Protein AF-C8C0P1-F1 (afdb_monomer_lite)

Organism: NCBI:txid663128

pLDDT: mean 88.03, std 11.74, range [45.53, 96.88]

Secondary structure (DSSP, 8-state):
-HHHHS--B-S-TTHHHHHHHHHHHHHHH----HHHHHHHHHHHHHHTTBPPPPHHHHHHHHHHHHHHHHHHHHHHHHTSS-HHHHHHHHHTTSEETTEEEEHHHHHT----S-SHHHHHHHHHHHHHHHTT----GGGGGS-HHHHHHHHHHHHHS-HHHHHTS-HHHHHHHHHHHHHHHHHHHHHHHHHHHHHHHHHHHHHHHHHHHHHHHHHHHHHHHHHTTSPPP-

Structure (mmCIF, N/CA/C/O backbone):
data_AF-C8C0P1-F1
#
_entry.id   AF-C8C0P1-F1
#
loop_
_atom_site.group_PDB
_atom_site.id
_atom_site.type_symbol
_atom_site.label_atom_id
_atom_site.label_alt_id
_atom_site.label_comp_id
_atom_site.label_asym_id
_atom_site.label_entity_id
_atom_site.label_seq_id
_atom_site.pdbx_PDB_ins_code
_atom_site.Cartn_x
_atom_site.Cartn_y
_atom_site.Cartn_z
_atom_site.occupancy
_atom_site.B_iso_or_equiv
_atom_site.auth_seq_id
_atom_site.auth_comp_id
_atom_site.auth_asym_id
_atom_site.auth_atom_id
_atom_site.pdbx_PDB_model_num
ATOM 1 N N . MET A 1 1 ? -40.471 -10.510 27.904 1.00 48.84 1 MET A N 1
ATOM 2 C CA . MET A 1 1 ? -40.787 -11.932 27.639 1.00 48.84 1 MET A CA 1
ATOM 3 C C . MET A 1 1 ? -40.058 -12.568 26.436 1.00 48.84 1 MET A C 1
ATOM 5 O O . MET A 1 1 ? -40.053 -13.783 26.357 1.00 48.84 1 MET A O 1
ATOM 9 N N . ILE A 1 2 ? -39.327 -11.838 25.572 1.00 52.16 2 ILE A N 1
ATOM 10 C CA . ILE A 1 2 ? -38.516 -12.454 24.481 1.00 52.16 2 ILE A CA 1
ATOM 11 C C . ILE A 1 2 ? -37.162 -13.028 24.974 1.00 52.16 2 ILE A C 1
ATOM 13 O O . ILE A 1 2 ? -36.622 -13.965 24.391 1.00 52.16 2 ILE A O 1
ATOM 17 N N . ARG A 1 3 ? -36.620 -12.510 26.088 1.00 51.31 3 ARG A N 1
ATOM 18 C CA . ARG A 1 3 ? -35.275 -12.850 26.600 1.00 51.31 3 ARG A CA 1
ATOM 19 C C . ARG A 1 3 ? -35.109 -14.286 27.115 1.00 51.31 3 ARG A C 1
ATOM 21 O O . ARG A 1 3 ? -34.037 -14.851 26.949 1.00 51.31 3 ARG A O 1
ATOM 28 N N . GLN A 1 4 ? -36.136 -14.870 27.731 1.00 53.19 4 GLN A N 1
ATOM 29 C CA . GLN A 1 4 ? -36.028 -16.193 28.367 1.00 53.19 4 GLN A CA 1
ATOM 30 C C . GLN A 1 4 ? -36.363 -17.356 27.423 1.00 53.19 4 GLN A C 1
ATOM 32 O O . GLN A 1 4 ? -35.869 -18.456 27.639 1.00 53.19 4 GLN A O 1
ATOM 37 N N . HIS A 1 5 ? -37.115 -17.119 26.342 1.00 54.41 5 HIS A N 1
ATOM 38 C CA . HIS A 1 5 ? -37.523 -18.186 25.419 1.00 54.41 5 HIS A CA 1
ATOM 39 C C . HIS A 1 5 ? -36.556 -18.438 24.251 1.00 54.41 5 HIS A C 1
ATOM 41 O O . HIS A 1 5 ? -36.526 -19.549 23.734 1.00 54.41 5 HIS A O 1
ATOM 47 N N . TYR A 1 6 ? -35.732 -17.457 23.856 1.00 61.72 6 TYR A N 1
ATOM 48 C CA . TYR A 1 6 ? -34.886 -17.559 22.652 1.00 61.72 6 TYR A CA 1
ATOM 49 C C . TYR A 1 6 ? -33.369 -17.659 22.920 1.00 61.72 6 TYR A C 1
ATOM 51 O O . TYR A 1 6 ? -32.578 -17.665 21.980 1.00 61.72 6 TYR A O 1
ATOM 59 N N . GLN A 1 7 ? -32.940 -17.757 24.187 1.00 77.19 7 GLN A N 1
ATOM 60 C CA . GLN A 1 7 ? -31.524 -17.884 24.595 1.00 77.19 7 GLN A CA 1
ATOM 61 C C . GLN A 1 7 ? -30.588 -16.762 24.084 1.00 77.19 7 GLN A C 1
ATOM 63 O O . GLN A 1 7 ? -29.378 -16.972 23.962 1.00 77.19 7 GLN A O 1
ATOM 68 N N . TYR A 1 8 ? -31.122 -15.570 23.791 1.00 83.56 8 TYR A N 1
ATOM 69 C CA . TYR A 1 8 ? -30.311 -14.443 23.327 1.00 83.56 8 TYR A CA 1
ATOM 70 C C . TYR A 1 8 ? -29.550 -13.766 24.471 1.00 83.56 8 TYR A C 1
ATOM 72 O O . TYR A 1 8 ? -30.073 -13.582 25.570 1.00 83.56 8 TYR A O 1
ATOM 80 N N . ARG A 1 9 ? -28.312 -13.359 24.186 1.00 87.44 9 ARG A N 1
ATOM 81 C CA . ARG A 1 9 ? -27.390 -12.698 25.120 1.00 87.44 9 ARG A CA 1
ATOM 82 C C . ARG A 1 9 ? -27.294 -11.206 24.823 1.00 87.44 9 ARG A C 1
ATOM 84 O O . ARG A 1 9 ? -27.412 -10.785 23.675 1.00 87.44 9 ARG A O 1
ATOM 91 N N . GLU A 1 10 ? -27.056 -10.398 25.849 1.00 89.56 10 GLU A N 1
ATOM 92 C CA . GLU A 1 10 ? -26.823 -8.964 25.663 1.00 89.56 10 GLU A CA 1
ATOM 93 C C . GLU A 1 10 ? -25.485 -8.697 24.961 1.00 89.56 10 GLU A C 1
ATOM 95 O O . GLU A 1 10 ? -24.508 -9.435 25.132 1.00 89.56 10 GLU A O 1
ATOM 100 N N . PHE A 1 11 ? -25.428 -7.608 24.190 1.00 92.75 11 PHE A N 1
ATOM 101 C CA . PHE A 1 11 ? -24.182 -7.105 23.619 1.00 92.75 11 PHE A CA 1
ATOM 102 C C . PHE A 1 11 ? -23.347 -6.396 24.695 1.00 92.75 11 PHE A C 1
ATOM 104 O O . PHE A 1 11 ? -23.237 -5.174 24.741 1.00 92.75 11 PHE A O 1
ATOM 111 N N . ALA A 1 12 ? -22.771 -7.200 25.582 1.00 92.38 12 ALA A N 1
ATOM 112 C CA . ALA A 1 12 ? -21.923 -6.775 26.686 1.00 92.38 12 ALA A CA 1
ATOM 113 C C . ALA A 1 12 ? -20.632 -7.608 26.724 1.00 92.38 12 ALA A C 1
ATOM 115 O O . ALA A 1 12 ? -20.392 -8.474 25.874 1.00 92.38 12 ALA A O 1
ATOM 116 N N . TRP A 1 13 ? -19.767 -7.341 27.702 1.00 91.19 13 TRP A N 1
ATOM 117 C CA . TRP A 1 13 ? -18.592 -8.178 27.939 1.00 91.19 13 TRP A CA 1
ATOM 118 C C . TRP A 1 13 ? -19.027 -9.630 28.240 1.00 91.19 13 TRP A C 1
ATOM 120 O O . TRP A 1 13 ? -20.006 -9.819 28.962 1.00 91.19 13 TRP A O 1
ATOM 130 N N . PRO A 1 14 ? -18.364 -10.671 27.692 1.00 93.56 14 PRO A N 1
ATOM 131 C CA . PRO A 1 14 ? -17.135 -10.657 26.886 1.00 93.56 14 PRO A CA 1
ATOM 132 C C . PRO A 1 14 ? -17.361 -10.565 25.363 1.00 93.56 14 PRO A C 1
ATOM 134 O O . PRO A 1 14 ? -16.398 -10.589 24.592 1.00 93.56 14 PRO A O 1
ATOM 137 N N . TRP A 1 15 ? -18.607 -10.488 24.894 1.00 93.56 15 TRP A N 1
ATOM 138 C CA . TRP A 1 15 ? -18.951 -10.529 23.466 1.00 93.56 15 TRP A CA 1
ATOM 139 C C . TRP A 1 15 ? -18.491 -9.293 22.705 1.00 93.56 15 TRP A C 1
ATOM 141 O O . TRP A 1 15 ? -17.968 -9.419 21.599 1.00 93.56 15 TRP A O 1
ATOM 151 N N . THR A 1 16 ? -18.602 -8.118 23.325 1.00 94.31 16 THR A N 1
ATOM 152 C CA . THR A 1 16 ? -18.061 -6.860 22.789 1.00 94.31 16 THR A CA 1
ATOM 153 C C . THR A 1 16 ? -16.560 -6.976 22.522 1.00 94.31 16 THR A C 1
ATOM 155 O O . THR A 1 16 ? -16.091 -6.626 21.439 1.00 94.31 16 THR A O 1
ATOM 158 N N . PHE A 1 17 ? -15.803 -7.552 23.461 1.00 95.31 17 PHE A N 1
ATOM 159 C CA . PHE A 1 17 ? -14.367 -7.790 23.314 1.00 95.31 17 PHE A CA 1
ATOM 160 C C . PHE A 1 17 ? -14.056 -8.801 22.203 1.00 95.31 17 PHE A C 1
ATOM 162 O O . PHE A 1 17 ? -13.187 -8.550 21.368 1.00 95.31 17 PHE A O 1
ATOM 169 N N . ARG A 1 18 ? -14.783 -9.924 22.145 1.00 96.50 18 ARG A N 1
ATOM 170 C CA . ARG A 1 18 ? -14.595 -10.951 21.104 1.00 96.50 18 ARG A CA 1
ATOM 171 C C . ARG A 1 18 ? -14.870 -10.408 19.701 1.00 96.50 18 ARG A C 1
ATOM 173 O O . ARG A 1 18 ? -14.058 -10.640 18.806 1.00 96.50 18 ARG A O 1
ATOM 180 N N . LEU A 1 19 ? -15.948 -9.639 19.527 1.00 96.69 19 LEU A N 1
ATOM 181 C CA . LEU A 1 19 ? -16.256 -8.983 18.256 1.00 96.69 19 LEU A CA 1
ATOM 182 C C . LEU A 1 19 ? -15.178 -7.959 17.887 1.00 96.69 19 LEU A C 1
ATOM 184 O O . LEU A 1 19 ? -14.687 -7.958 16.763 1.00 96.69 19 LEU A O 1
ATOM 188 N N . THR A 1 20 ? -14.760 -7.129 18.846 1.00 96.75 20 THR A N 1
ATOM 189 C CA . THR A 1 20 ? -13.686 -6.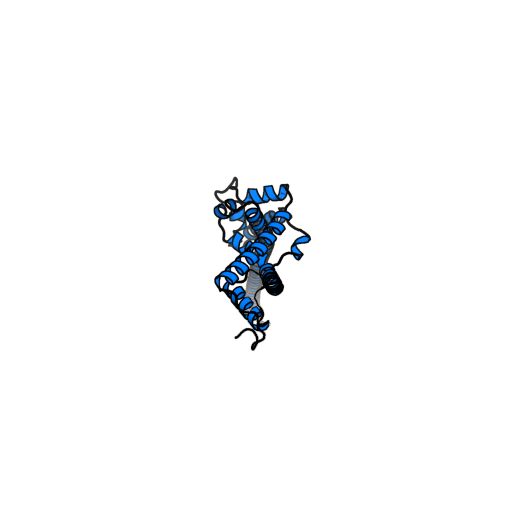144 18.643 1.00 96.75 20 THR A CA 1
ATOM 190 C C . THR A 1 20 ? -12.399 -6.829 18.187 1.00 96.75 20 THR A C 1
ATOM 192 O O . THR A 1 20 ? -11.774 -6.386 17.227 1.00 96.75 20 THR A O 1
ATOM 195 N N . ARG A 1 21 ? -12.018 -7.942 18.828 1.00 96.62 21 ARG A N 1
ATOM 196 C CA . ARG A 1 21 ? -10.838 -8.733 18.459 1.00 96.62 21 ARG A CA 1
ATOM 197 C C . ARG A 1 21 ? -10.959 -9.303 17.044 1.00 96.62 21 ARG A C 1
ATOM 199 O O . ARG A 1 21 ? -10.001 -9.202 16.284 1.00 96.62 21 ARG A O 1
ATOM 206 N N . LEU A 1 22 ? -12.119 -9.849 16.676 1.00 96.19 22 LEU A N 1
ATOM 207 C CA . LEU A 1 22 ? -12.378 -10.353 15.323 1.00 96.19 22 LEU A CA 1
ATOM 208 C C . LEU A 1 22 ? -12.237 -9.245 14.268 1.00 96.19 22 LEU A C 1
ATOM 210 O O . LEU A 1 22 ? -11.482 -9.395 13.304 1.00 96.19 22 LEU A O 1
ATOM 214 N N . LEU A 1 23 ? -12.931 -8.123 14.473 1.00 96.62 23 LEU A N 1
ATOM 215 C CA . LEU A 1 23 ? -12.890 -6.964 13.579 1.00 96.62 23 LEU A CA 1
ATOM 216 C C . LEU A 1 23 ? -11.477 -6.392 13.468 1.00 96.62 23 LEU A C 1
ATOM 218 O O . LEU A 1 23 ? -11.063 -5.963 12.390 1.00 96.62 23 LEU A O 1
ATOM 222 N N . TYR A 1 24 ? -10.724 -6.411 14.566 1.00 96.00 24 TYR A N 1
ATOM 223 C CA . TYR A 1 24 ? -9.352 -5.934 14.595 1.00 96.00 24 TYR A CA 1
ATOM 224 C C . TYR A 1 24 ? -8.427 -6.829 13.776 1.00 96.00 24 TYR A C 1
ATOM 226 O O . TYR A 1 24 ? -7.665 -6.315 12.964 1.00 96.00 24 TYR A O 1
ATOM 234 N N . THR A 1 25 ? -8.515 -8.154 13.926 1.00 94.19 25 THR A N 1
ATOM 235 C CA . THR A 1 25 ? -7.729 -9.093 13.113 1.00 94.19 25 THR A CA 1
ATOM 236 C C . THR A 1 25 ? -7.999 -8.890 11.623 1.00 94.19 25 THR A C 1
ATOM 238 O O . THR A 1 25 ? -7.057 -8.808 10.836 1.00 94.19 25 THR A O 1
ATOM 241 N N . ARG A 1 26 ? -9.269 -8.719 11.237 1.00 94.38 26 ARG A N 1
ATOM 242 C CA . ARG A 1 26 ? -9.659 -8.423 9.849 1.00 94.38 26 ARG A CA 1
ATOM 243 C C . ARG A 1 26 ? -9.101 -7.089 9.352 1.00 94.38 26 ARG A C 1
ATOM 245 O O . ARG A 1 26 ? -8.439 -7.053 8.318 1.00 94.38 26 ARG A O 1
ATOM 252 N N . SER A 1 27 ? -9.294 -6.025 10.132 1.00 94.44 27 SER A N 1
ATOM 253 C CA . SER A 1 27 ? -8.828 -4.666 9.810 1.00 94.44 27 SER A CA 1
ATOM 254 C C . SER A 1 27 ? -7.302 -4.539 9.795 1.00 94.44 27 SER A C 1
ATOM 256 O O . SER A 1 27 ? -6.754 -3.673 9.110 1.00 94.44 27 SER A O 1
ATOM 258 N N . TRP A 1 28 ? -6.605 -5.379 10.566 1.00 94.31 28 TRP A N 1
ATOM 259 C CA . TRP A 1 28 ? -5.152 -5.476 10.535 1.00 94.31 28 TRP A CA 1
ATOM 260 C C . TRP A 1 28 ? -4.699 -6.098 9.220 1.00 94.31 28 TRP A C 1
ATOM 262 O O . TRP A 1 28 ? -3.873 -5.508 8.541 1.00 94.31 28 TRP A O 1
ATOM 272 N N . ILE A 1 29 ? -5.274 -7.231 8.812 1.00 91.88 29 ILE A N 1
ATOM 273 C CA . ILE A 1 29 ? -4.845 -7.949 7.604 1.00 91.88 29 ILE A CA 1
ATOM 274 C C . ILE A 1 29 ? -5.166 -7.163 6.325 1.00 91.88 29 ILE A C 1
ATOM 276 O O . ILE A 1 29 ? -4.340 -7.108 5.412 1.00 91.88 29 ILE A O 1
ATOM 280 N N . SER A 1 30 ? -6.343 -6.535 6.237 1.00 89.06 30 SER A N 1
ATOM 281 C CA . SER A 1 30 ? -6.767 -5.835 5.022 1.00 89.06 30 SER A CA 1
ATOM 282 C C . SER A 1 30 ? -7.624 -4.594 5.300 1.00 89.06 30 SER A C 1
ATOM 284 O O . SER A 1 30 ? -8.166 -4.403 6.386 1.00 89.06 30 SER A O 1
ATOM 286 N N . ASN A 1 31 ? -7.706 -3.687 4.320 1.00 86.50 31 ASN A N 1
ATOM 287 C CA . ASN A 1 31 ? -8.528 -2.476 4.417 1.00 86.50 31 ASN A CA 1
ATOM 288 C C . ASN A 1 31 ? -9.938 -2.725 3.854 1.00 86.50 31 ASN A C 1
ATOM 290 O O . ASN A 1 31 ? -10.297 -2.168 2.816 1.00 86.50 31 ASN A O 1
ATOM 294 N N . GLU A 1 32 ? -10.710 -3.592 4.510 1.00 87.00 32 GLU A N 1
ATOM 295 C CA . GLU A 1 32 ? -12.068 -3.942 4.074 1.00 87.00 32 GLU A CA 1
ATOM 296 C C . GLU A 1 32 ? -13.007 -2.722 4.103 1.00 87.00 32 GLU A C 1
ATOM 298 O O . GLU A 1 32 ? -12.854 -1.790 4.909 1.00 87.00 32 GLU A O 1
ATOM 303 N N . ARG A 1 33 ? -13.998 -2.725 3.199 1.00 90.12 33 ARG A N 1
ATOM 304 C CA . ARG A 1 33 ? -15.049 -1.701 3.167 1.00 90.12 33 ARG A CA 1
ATOM 305 C C . ARG A 1 33 ? -15.868 -1.771 4.464 1.00 90.12 33 ARG A C 1
ATOM 307 O O . ARG A 1 33 ? -16.170 -2.878 4.905 1.00 90.12 33 ARG A O 1
ATOM 314 N N . PRO A 1 34 ? -16.298 -0.631 5.038 1.00 91.12 34 PRO A N 1
ATOM 315 C CA . PRO A 1 34 ? -17.092 -0.629 6.268 1.00 91.12 34 PRO A CA 1
ATOM 316 C C . PRO A 1 34 ? -18.347 -1.506 6.200 1.00 91.12 34 PRO A C 1
ATOM 318 O O . PRO A 1 34 ? -18.648 -2.178 7.177 1.00 91.12 34 PRO A O 1
ATOM 321 N N . GLY A 1 35 ? -19.020 -1.558 5.042 1.00 93.94 35 GLY A N 1
ATOM 322 C CA . GLY A 1 35 ? -20.187 -2.424 4.832 1.00 93.94 35 GLY A CA 1
ATOM 323 C C . GLY A 1 35 ? -19.881 -3.911 5.028 1.00 93.94 35 GLY A C 1
ATOM 324 O O . GLY A 1 35 ? -20.595 -4.579 5.757 1.00 93.94 35 GLY A O 1
ATOM 325 N N . LEU A 1 36 ? -18.751 -4.405 4.509 1.00 94.62 36 LEU A N 1
ATOM 326 C CA . LEU A 1 36 ? -18.356 -5.811 4.682 1.00 94.62 36 LEU A CA 1
ATOM 327 C C . LEU A 1 36 ? -18.065 -6.154 6.147 1.00 94.62 36 LEU A C 1
ATOM 329 O O . LEU A 1 36 ? -18.406 -7.235 6.615 1.00 94.62 36 LEU A O 1
ATOM 333 N N . LEU A 1 37 ? -17.453 -5.225 6.887 1.00 95.44 37 LEU A N 1
ATOM 334 C CA . LEU A 1 37 ? -17.212 -5.397 8.322 1.00 95.44 37 LEU A CA 1
ATOM 335 C C . LEU A 1 37 ? -18.510 -5.328 9.129 1.00 95.44 37 LEU A C 1
ATOM 337 O O . LEU A 1 37 ? -18.622 -5.987 10.161 1.00 95.44 37 LEU A O 1
ATOM 341 N N . PHE A 1 38 ? -19.480 -4.545 8.659 1.00 96.56 38 PHE A N 1
ATOM 342 C CA . PHE A 1 38 ? -20.812 -4.480 9.240 1.00 96.56 38 PHE A CA 1
ATOM 343 C C . PHE A 1 38 ? -21.550 -5.805 9.044 1.00 96.56 38 PHE A C 1
ATOM 345 O O . PHE A 1 38 ? -22.002 -6.380 10.029 1.00 96.56 38 PHE A O 1
ATOM 352 N N . ASP A 1 39 ? -21.574 -6.336 7.821 1.00 96.31 39 ASP A N 1
ATOM 353 C CA . ASP A 1 39 ? -22.186 -7.630 7.492 1.00 96.31 39 ASP A CA 1
ATOM 354 C C . ASP A 1 39 ? -21.510 -8.788 8.242 1.00 96.31 39 ASP A C 1
ATOM 356 O O . ASP A 1 39 ? -22.168 -9.669 8.797 1.00 96.31 39 ASP A O 1
ATOM 360 N N . LEU A 1 40 ? -20.176 -8.761 8.336 1.00 95.94 40 LEU A N 1
ATOM 361 C CA . LEU A 1 40 ? -19.416 -9.713 9.143 1.00 95.94 40 LEU A CA 1
ATOM 362 C C . LEU A 1 40 ? -19.826 -9.643 10.618 1.00 95.94 40 LEU A C 1
ATOM 364 O O . LEU A 1 40 ? -19.991 -10.675 11.269 1.00 95.94 40 LEU A O 1
ATOM 368 N N . ALA A 1 41 ? -19.961 -8.434 11.162 1.00 96.44 41 ALA A N 1
ATOM 369 C CA . ALA A 1 41 ? -20.309 -8.249 12.558 1.00 96.44 41 ALA A CA 1
ATOM 370 C C . ALA A 1 41 ? -21.749 -8.672 12.859 1.00 96.44 41 ALA A C 1
ATOM 372 O O . ALA A 1 41 ? -21.972 -9.350 13.860 1.00 96.44 41 ALA A O 1
ATOM 373 N N . THR A 1 42 ? -22.717 -8.321 12.010 1.00 96.69 42 THR A N 1
ATOM 374 C CA . THR A 1 42 ? -24.114 -8.745 12.180 1.00 96.69 42 THR A CA 1
ATOM 375 C C . THR A 1 42 ? -24.238 -10.261 12.077 1.00 96.69 42 THR A C 1
ATOM 377 O O . THR A 1 42 ? -24.828 -10.872 12.968 1.00 96.69 42 THR A O 1
ATOM 380 N N . GLY A 1 43 ? -23.597 -10.886 11.084 1.00 96.50 43 GLY A N 1
ATOM 381 C CA . GLY A 1 43 ? -23.549 -12.343 10.948 1.00 96.50 43 GLY A CA 1
ATOM 382 C C . GLY A 1 43 ? -22.924 -13.026 12.168 1.00 96.50 43 GLY A C 1
ATOM 383 O O . GLY A 1 43 ? -23.493 -13.974 12.712 1.00 96.50 43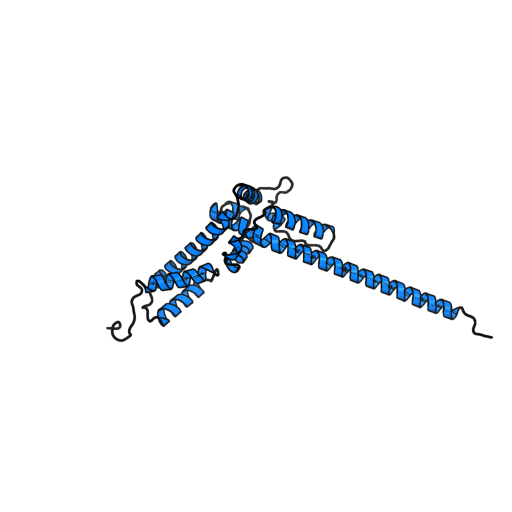 GLY A O 1
ATOM 384 N N . TRP A 1 44 ? -21.802 -12.500 12.670 1.00 96.88 44 TRP A N 1
ATOM 385 C CA . TRP A 1 44 ? -21.154 -13.024 13.875 1.00 96.88 44 TRP A CA 1
ATOM 386 C C . TRP A 1 44 ? -22.044 -12.894 15.119 1.00 96.88 44 TRP A C 1
ATOM 388 O O . TRP A 1 44 ? -22.142 -13.840 15.904 1.00 96.88 44 TRP A O 1
ATOM 398 N N . LEU A 1 45 ? -22.724 -11.756 15.298 1.00 96.06 45 LEU A N 1
ATOM 399 C CA . LEU A 1 45 ? -23.650 -11.530 16.413 1.00 96.06 45 LEU A CA 1
ATOM 400 C C . LEU A 1 45 ? -24.848 -12.486 16.355 1.00 96.06 45 LEU A C 1
ATOM 402 O O . LEU A 1 45 ? -25.190 -13.090 17.372 1.00 96.06 45 LEU A O 1
ATOM 406 N N . MET A 1 46 ? -25.440 -12.676 15.172 1.00 94.38 46 MET A N 1
ATOM 407 C CA . MET A 1 46 ? -26.547 -13.614 14.963 1.00 94.38 46 MET A CA 1
ATOM 408 C C . MET A 1 46 ? -26.131 -15.055 15.270 1.00 94.38 46 MET A C 1
ATOM 410 O O . MET A 1 46 ? -26.828 -15.747 16.012 1.00 94.38 46 MET A O 1
ATOM 414 N N . GLN A 1 47 ? -24.964 -15.485 14.781 1.00 94.81 47 GLN A N 1
ATOM 415 C CA . GLN A 1 47 ? -24.430 -16.829 15.022 1.00 94.81 47 GLN A CA 1
ATOM 416 C C . GLN A 1 47 ? -24.242 -17.124 16.519 1.00 94.81 47 GLN A C 1
ATOM 418 O O . GLN A 1 47 ? -24.488 -18.239 16.974 1.00 94.81 47 GLN A O 1
ATOM 423 N N . HIS A 1 48 ? -23.841 -16.120 17.299 1.00 93.31 48 HIS A N 1
ATOM 424 C CA . HIS A 1 48 ? -23.633 -16.249 18.744 1.00 93.31 48 HIS A CA 1
ATOM 425 C C . HIS A 1 48 ? -24.893 -15.945 19.571 1.00 93.31 48 HIS A C 1
ATOM 427 O O . HIS A 1 48 ? -24.810 -15.897 20.801 1.00 93.31 48 HIS A O 1
ATOM 433 N N . ARG A 1 49 ? -26.048 -15.756 18.911 1.00 92.62 49 ARG A N 1
ATOM 434 C CA . ARG A 1 49 ? -27.334 -15.379 19.521 1.00 92.62 49 ARG A CA 1
ATOM 435 C C . ARG A 1 49 ? -27.211 -14.138 20.406 1.00 92.62 49 ARG A C 1
ATOM 437 O O . ARG A 1 49 ? -27.703 -14.104 21.529 1.00 92.62 49 ARG A O 1
ATOM 444 N N . ILE A 1 50 ? -26.516 -13.114 19.926 1.00 94.00 50 ILE A N 1
ATOM 445 C CA . ILE A 1 50 ? -26.382 -11.834 20.625 1.00 94.00 50 ILE A CA 1
ATOM 446 C C . ILE A 1 50 ? -27.434 -10.868 20.083 1.00 94.00 50 ILE A C 1
ATOM 448 O O . ILE A 1 50 ? -27.655 -10.792 18.876 1.00 94.00 50 ILE A O 1
ATOM 452 N N . ILE A 1 51 ? -28.088 -10.129 20.977 1.00 92.81 51 ILE A N 1
ATOM 453 C CA . ILE A 1 51 ? -29.025 -9.065 20.604 1.00 92.81 51 ILE A CA 1
ATOM 454 C C . ILE A 1 51 ? -28.253 -8.010 19.808 1.00 92.81 51 ILE A C 1
ATOM 456 O O . ILE A 1 51 ? -27.245 -7.489 20.291 1.00 92.81 51 ILE A O 1
ATOM 460 N N . LEU A 1 52 ? -28.715 -7.698 18.594 1.00 93.19 52 LEU A N 1
ATOM 461 C CA . LEU A 1 52 ? -28.042 -6.718 17.750 1.00 93.19 52 LEU A CA 1
ATOM 462 C C . LEU A 1 52 ? -28.074 -5.338 18.430 1.00 93.19 52 LEU A C 1
ATOM 464 O O . LEU A 1 52 ? -29.157 -4.855 18.773 1.00 93.19 52 LEU A O 1
ATOM 468 N N . PRO A 1 53 ? -26.913 -4.689 18.624 1.00 93.38 53 PRO A N 1
ATOM 469 C CA . PRO A 1 53 ? -26.881 -3.308 19.067 1.00 93.38 53 PRO A CA 1
ATOM 470 C C . PRO A 1 53 ? -27.409 -2.389 17.958 1.00 93.38 53 PRO A C 1
ATOM 472 O O . PRO A 1 53 ? -27.501 -2.781 16.792 1.00 93.38 53 PRO A O 1
ATOM 475 N N . GLY A 1 54 ? -27.714 -1.139 18.310 1.00 94.62 54 GLY A N 1
ATOM 476 C CA . GLY A 1 54 ? -28.099 -0.135 17.320 1.00 94.62 54 GLY A CA 1
ATOM 477 C C . GLY A 1 54 ? -27.049 -0.003 16.211 1.00 94.62 54 GLY A C 1
ATOM 478 O O . GLY A 1 54 ? -25.844 -0.091 16.464 1.00 94.62 54 GLY A O 1
ATOM 479 N N . ALA A 1 55 ? -27.496 0.237 14.975 1.00 94.19 55 ALA A N 1
ATOM 480 C CA . ALA A 1 55 ? -26.604 0.333 13.817 1.00 94.19 55 ALA A CA 1
ATOM 481 C C . ALA A 1 55 ? -25.502 1.389 14.016 1.00 94.19 55 ALA A C 1
ATOM 483 O O . ALA A 1 55 ? -24.346 1.158 13.671 1.00 94.19 55 ALA A O 1
ATOM 484 N N . THR A 1 56 ? -25.825 2.517 14.654 1.00 95.69 56 THR A N 1
ATOM 485 C CA . THR A 1 56 ? -24.861 3.574 15.001 1.00 95.69 56 THR A CA 1
ATOM 486 C C . THR A 1 56 ? -23.788 3.090 15.978 1.00 95.69 56 THR A C 1
ATOM 488 O O . THR A 1 56 ? -22.611 3.407 15.806 1.00 95.69 56 THR A O 1
ATOM 491 N N . THR A 1 57 ? -24.159 2.272 16.968 1.00 95.38 57 THR A N 1
ATOM 492 C CA . THR A 1 57 ? -23.223 1.656 17.916 1.00 95.38 57 THR A CA 1
ATOM 493 C C . THR A 1 57 ? -22.230 0.755 17.192 1.00 95.38 57 THR A C 1
ATOM 495 O O . THR A 1 57 ? -21.028 0.826 17.457 1.00 95.38 57 THR A O 1
ATOM 498 N N . LEU A 1 58 ? -22.715 -0.060 16.252 1.00 95.69 58 LEU A N 1
ATOM 499 C CA . LEU A 1 58 ? -21.865 -0.970 15.495 1.00 95.69 58 LEU A CA 1
ATOM 500 C C . LEU A 1 58 ? -20.944 -0.221 14.520 1.00 95.69 58 LEU A C 1
ATOM 502 O O . LEU A 1 58 ? -19.745 -0.493 14.472 1.00 95.69 58 LEU A O 1
ATOM 506 N N . THR A 1 59 ? -21.466 0.781 13.810 1.00 96.25 59 THR A N 1
ATOM 507 C CA . THR A 1 59 ? -20.683 1.638 12.904 1.00 96.25 59 THR A CA 1
ATOM 508 C C . THR A 1 59 ? -19.574 2.394 13.635 1.00 96.25 59 THR A C 1
ATOM 510 O O . THR A 1 59 ? -18.450 2.483 13.128 1.00 96.25 59 THR A O 1
ATOM 513 N N . ARG A 1 60 ? -19.852 2.902 14.845 1.00 96.56 60 ARG A N 1
ATOM 514 C CA . ARG A 1 60 ? -18.837 3.545 15.691 1.00 96.56 60 ARG A CA 1
ATOM 515 C C . ARG A 1 60 ? -17.738 2.557 16.079 1.00 96.56 60 ARG A C 1
ATOM 517 O O . ARG A 1 60 ? -16.565 2.853 15.871 1.00 96.56 60 ARG A O 1
ATOM 524 N N . LEU A 1 61 ? -18.107 1.365 16.560 1.00 95.88 61 LEU A N 1
ATOM 525 C CA . LEU A 1 61 ? -17.141 0.327 16.931 1.00 95.88 61 LEU A CA 1
ATOM 526 C C . LEU A 1 61 ? -16.236 -0.062 15.752 1.00 95.88 61 LEU A C 1
ATOM 528 O O . LEU A 1 61 ? -15.018 -0.144 15.904 1.00 95.88 61 LEU A O 1
ATOM 532 N N . ILE A 1 62 ? -16.818 -0.276 14.569 1.00 96.31 62 ILE A N 1
ATOM 533 C CA . ILE A 1 62 ? -16.064 -0.614 13.356 1.00 96.31 62 ILE A CA 1
ATOM 534 C C . ILE A 1 62 ? -15.091 0.513 12.998 1.00 96.31 62 ILE A C 1
ATOM 536 O O . ILE A 1 62 ? -13.925 0.243 12.708 1.00 96.31 62 ILE A O 1
ATOM 540 N N . SER A 1 63 ? -15.540 1.769 13.042 1.00 96.38 63 SER A N 1
ATOM 541 C CA . SER A 1 63 ? -14.688 2.930 12.762 1.00 96.38 63 SER A CA 1
ATOM 542 C C . SER A 1 63 ? -13.495 3.005 13.718 1.00 96.38 63 SER A C 1
ATOM 544 O O . SER A 1 63 ? -12.358 3.073 13.255 1.00 96.38 63 SER A O 1
ATOM 546 N N . GLU A 1 64 ? -13.729 2.874 15.025 1.00 96.38 64 GLU A N 1
ATOM 547 C CA . GLU A 1 64 ? -12.676 2.898 16.051 1.00 96.38 64 GLU A CA 1
ATOM 548 C C . GLU A 1 64 ? -11.663 1.759 15.881 1.00 96.38 64 GLU A C 1
ATOM 550 O O . GLU A 1 64 ? -10.453 1.955 16.010 1.00 96.38 64 GLU A O 1
ATOM 555 N N . VAL A 1 65 ? -12.134 0.547 15.577 1.00 96.19 65 VAL A N 1
ATOM 556 C CA . VAL A 1 65 ? -11.260 -0.613 15.359 1.00 96.19 65 VAL A CA 1
ATOM 557 C C . VAL A 1 65 ? -10.387 -0.425 14.119 1.00 96.19 65 VAL A C 1
ATOM 559 O O . VAL A 1 65 ? -9.183 -0.699 14.162 1.00 96.19 65 VAL A O 1
ATOM 562 N N . ARG A 1 66 ? -10.967 0.075 13.023 1.00 95.56 66 ARG A N 1
ATOM 563 C CA . ARG A 1 66 ? -10.234 0.361 11.780 1.00 95.56 66 ARG A CA 1
ATOM 564 C C . ARG A 1 66 ? -9.207 1.469 11.971 1.00 95.56 66 ARG A C 1
ATOM 566 O O . ARG A 1 66 ? -8.093 1.367 11.449 1.00 95.56 66 ARG A O 1
ATOM 573 N N . GLU A 1 67 ? -9.563 2.507 12.719 1.00 94.56 67 GLU A N 1
ATOM 574 C CA . GLU A 1 67 ? -8.652 3.592 13.062 1.00 94.56 67 GLU A CA 1
ATOM 575 C C . GLU A 1 67 ? -7.476 3.067 13.890 1.00 94.56 67 GLU A C 1
ATOM 577 O O . GLU A 1 67 ? -6.328 3.250 13.492 1.00 94.56 67 GLU A O 1
ATOM 582 N N . LYS A 1 68 ? -7.732 2.283 14.946 1.00 95.19 68 LYS A N 1
ATOM 583 C CA . LYS A 1 68 ? -6.679 1.640 15.755 1.00 95.19 68 LYS A CA 1
ATOM 584 C C . LYS A 1 68 ? -5.748 0.754 14.924 1.00 95.19 68 LYS A C 1
ATOM 586 O O . LYS A 1 68 ? -4.530 0.802 15.102 1.00 95.19 68 LYS A O 1
ATOM 591 N N . ALA A 1 69 ? -6.290 -0.050 14.008 1.00 94.88 69 ALA A N 1
ATOM 592 C CA . ALA A 1 69 ? -5.482 -0.872 13.104 1.00 94.88 69 ALA A CA 1
ATOM 593 C C . ALA A 1 69 ? -4.631 -0.016 12.145 1.00 94.88 69 ALA A C 1
ATOM 595 O O . ALA A 1 69 ? -3.500 -0.374 11.814 1.00 94.88 69 ALA A O 1
ATOM 596 N N . THR A 1 70 ? -5.152 1.137 11.725 1.00 94.06 70 THR A N 1
ATOM 597 C CA . THR A 1 70 ? -4.453 2.085 10.849 1.00 94.06 70 THR A CA 1
ATOM 598 C C . THR A 1 70 ? -3.344 2.834 11.574 1.00 94.06 70 THR A C 1
ATOM 600 O O . THR A 1 70 ? -2.218 2.846 11.084 1.00 94.06 70 THR A O 1
ATOM 603 N N . LEU A 1 71 ? -3.614 3.354 12.769 1.00 94.69 71 LEU A N 1
ATOM 604 C CA . LEU A 1 71 ? -2.611 4.002 13.610 1.00 94.69 71 LEU A CA 1
ATOM 605 C C . LEU A 1 71 ? -1.474 3.041 13.962 1.00 94.69 71 LEU A C 1
ATOM 607 O O . LEU A 1 71 ? -0.307 3.406 13.852 1.00 94.69 71 LEU A O 1
ATOM 611 N N . ARG A 1 72 ? -1.784 1.777 14.292 1.00 94.38 72 ARG A N 1
ATOM 612 C CA . ARG A 1 72 ? -0.746 0.760 14.521 1.00 94.38 72 ARG A CA 1
ATOM 613 C C . ARG A 1 72 ? 0.150 0.566 13.300 1.00 94.38 72 ARG A C 1
ATOM 615 O O . ARG A 1 72 ? 1.359 0.426 13.463 1.00 94.38 72 ARG A O 1
ATOM 622 N N . LEU A 1 73 ? -0.431 0.526 12.100 1.00 93.62 73 LEU A N 1
ATOM 623 C CA . LEU A 1 73 ? 0.336 0.367 10.866 1.00 93.62 73 LEU A CA 1
ATOM 624 C C . LEU A 1 73 ? 1.261 1.565 10.648 1.00 93.62 73 LEU A C 1
ATOM 626 O O . LEU A 1 73 ? 2.443 1.369 10.387 1.00 93.62 73 LEU A O 1
ATOM 630 N N . TRP A 1 74 ? 0.741 2.786 10.793 1.00 94.56 74 TRP A N 1
ATOM 631 C CA . TRP A 1 74 ? 1.547 3.996 10.638 1.00 94.56 74 TRP A CA 1
ATOM 632 C C . TRP A 1 74 ? 2.676 4.064 11.656 1.00 94.56 74 TRP A C 1
ATOM 634 O O . TRP A 1 74 ? 3.807 4.330 11.272 1.00 94.56 74 TRP A O 1
ATOM 644 N N . ASN A 1 75 ? 2.403 3.737 12.919 1.00 93.38 75 ASN A N 1
ATOM 645 C CA . ASN A 1 75 ? 3.426 3.711 13.959 1.00 93.38 75 ASN A CA 1
ATOM 646 C C . ASN A 1 75 ? 4.521 2.693 13.643 1.00 93.38 75 ASN A C 1
ATOM 648 O O . ASN A 1 75 ? 5.696 3.027 13.729 1.00 93.38 75 ASN A O 1
ATOM 652 N N . LYS A 1 76 ? 4.156 1.475 13.221 1.00 92.94 76 LYS A N 1
ATOM 653 C CA . LYS A 1 76 ? 5.156 0.477 12.824 1.00 92.94 76 LYS A CA 1
ATOM 654 C C . LYS A 1 76 ? 6.007 0.952 11.645 1.00 92.94 76 LYS A C 1
ATOM 656 O O . LYS A 1 76 ? 7.217 0.795 11.698 1.00 92.94 76 LYS A O 1
ATOM 661 N N . LEU A 1 77 ? 5.395 1.534 10.613 1.00 93.12 77 LEU A N 1
ATOM 662 C CA . LEU A 1 77 ? 6.118 2.017 9.432 1.00 93.12 77 LEU A CA 1
ATOM 663 C C . LEU A 1 77 ? 7.018 3.214 9.748 1.00 93.12 77 LEU A C 1
ATOM 665 O O . LEU A 1 77 ? 8.155 3.260 9.299 1.00 93.12 77 LEU A O 1
ATOM 669 N N . ALA A 1 78 ? 6.542 4.160 10.557 1.00 92.62 78 ALA A N 1
ATOM 670 C CA . ALA A 1 78 ? 7.317 5.333 10.947 1.00 92.62 78 ALA A CA 1
ATOM 671 C C . ALA A 1 78 ? 8.525 4.990 11.840 1.00 92.62 78 ALA A C 1
ATOM 673 O O . ALA A 1 78 ? 9.455 5.789 11.946 1.00 92.62 78 ALA A O 1
ATOM 674 N N . LEU A 1 79 ? 8.526 3.815 12.479 1.00 91.62 79 LEU A N 1
ATOM 675 C CA . LEU A 1 79 ? 9.642 3.305 13.281 1.00 91.62 79 LEU A CA 1
ATOM 676 C C . LEU A 1 79 ? 10.710 2.566 12.466 1.00 91.62 79 LEU A C 1
ATOM 678 O O . LEU A 1 79 ? 11.769 2.295 13.016 1.00 91.62 79 LEU A O 1
ATOM 682 N N . ILE A 1 80 ? 10.451 2.241 11.195 1.00 91.44 80 ILE A N 1
ATOM 683 C CA . ILE A 1 80 ? 11.429 1.571 10.325 1.00 91.44 80 ILE A CA 1
ATOM 684 C C . ILE A 1 80 ? 12.657 2.455 10.056 1.00 91.44 80 ILE A C 1
ATOM 686 O O . ILE A 1 80 ? 13.763 1.975 10.288 1.00 91.44 80 ILE A O 1
ATOM 690 N N . PRO A 1 81 ? 12.512 3.709 9.581 1.00 92.75 81 PRO A N 1
ATOM 691 C CA . PRO A 1 81 ? 13.671 4.505 9.199 1.00 92.75 81 PRO A CA 1
ATOM 692 C C . PRO A 1 81 ? 14.424 5.065 10.412 1.00 92.75 81 PRO A C 1
ATOM 694 O O . PRO A 1 81 ? 13.811 5.544 11.376 1.00 92.75 81 PRO A O 1
ATOM 697 N N . SER A 1 82 ? 15.755 5.082 10.308 1.00 92.25 82 SER A N 1
ATOM 698 C CA . SER A 1 82 ? 16.669 5.805 11.197 1.00 92.25 82 SER A CA 1
ATOM 699 C C . SER A 1 82 ? 16.442 7.323 11.137 1.00 92.25 82 SER A C 1
ATOM 701 O O . SER A 1 82 ? 15.722 7.833 10.278 1.00 92.25 82 SER A O 1
ATOM 703 N N . ALA A 1 83 ? 17.057 8.083 12.048 1.00 91.75 83 ALA A N 1
ATOM 704 C CA . ALA A 1 83 ? 16.944 9.545 12.042 1.00 91.75 83 ALA A CA 1
ATOM 705 C C . ALA A 1 83 ? 17.447 10.174 10.725 1.00 91.75 83 ALA A C 1
ATOM 707 O O . ALA A 1 83 ? 16.809 11.084 10.196 1.00 91.75 83 ALA A O 1
ATOM 708 N N . GLU A 1 84 ? 18.537 9.646 10.167 1.00 92.00 84 GLU A N 1
ATOM 709 C CA . GLU A 1 84 ? 19.103 10.087 8.887 1.00 92.00 84 GLU A CA 1
ATOM 710 C C . GLU A 1 84 ? 18.174 9.744 7.718 1.00 92.00 84 GLU A C 1
ATOM 712 O O . GLU A 1 84 ? 17.821 10.621 6.927 1.00 92.00 84 GLU A O 1
ATOM 717 N N . GLN A 1 85 ? 17.683 8.500 7.669 1.00 93.62 85 GLN A N 1
ATOM 718 C CA . GLN A 1 85 ? 16.735 8.050 6.645 1.00 93.62 85 GLN A CA 1
ATOM 719 C C . GLN A 1 85 ? 15.434 8.858 6.684 1.00 93.62 85 GLN A C 1
ATOM 721 O O . GLN A 1 85 ? 14.864 9.167 5.642 1.00 93.62 85 GLN A O 1
ATOM 726 N N . ARG A 1 86 ? 14.957 9.251 7.872 1.00 94.19 86 ARG A N 1
ATOM 727 C CA . ARG A 1 86 ? 13.784 10.130 8.006 1.00 94.19 86 ARG A CA 1
ATOM 728 C C . ARG A 1 86 ? 14.013 11.480 7.340 1.00 94.19 86 ARG A C 1
ATOM 730 O O . ARG A 1 86 ? 13.127 11.937 6.625 1.00 94.19 86 ARG A O 1
ATOM 737 N N . SER A 1 87 ? 15.181 12.087 7.544 1.00 92.25 87 SER A N 1
ATOM 738 C CA . SER A 1 87 ? 15.539 13.349 6.888 1.00 92.25 87 SER A CA 1
ATOM 739 C C . SER A 1 87 ? 15.564 13.186 5.365 1.00 92.25 87 SER A C 1
ATOM 741 O O . SER A 1 87 ? 14.916 13.946 4.647 1.00 92.25 87 SER A O 1
ATOM 743 N N . GLN A 1 88 ? 16.205 12.121 4.867 1.00 92.38 88 GLN A N 1
ATOM 744 C CA . GLN A 1 88 ? 16.229 11.793 3.437 1.00 92.38 88 GLN A CA 1
ATOM 745 C C . GLN A 1 88 ? 14.827 11.598 2.849 1.00 92.38 88 GLN A C 1
ATOM 747 O O . GLN A 1 88 ? 14.521 12.120 1.777 1.00 92.38 88 GLN A O 1
ATOM 752 N N . LEU A 1 89 ? 13.949 10.883 3.554 1.00 94.12 89 LEU A N 1
ATOM 753 C CA . LEU A 1 89 ? 12.568 10.671 3.127 1.00 94.12 89 LEU A CA 1
ATOM 754 C C . LEU A 1 89 ? 11.776 11.979 3.095 1.00 94.12 89 LEU A C 1
ATOM 756 O O . LEU A 1 89 ? 10.952 12.168 2.205 1.00 94.12 89 LEU A O 1
ATOM 760 N N . GLU A 1 90 ? 12.006 12.899 4.031 1.00 92.62 90 GLU A N 1
ATOM 761 C CA . GLU A 1 90 ? 11.346 14.206 4.004 1.00 92.62 90 GLU A CA 1
ATOM 762 C C . GLU A 1 90 ? 11.846 15.091 2.855 1.00 92.62 90 GLU A C 1
ATOM 764 O O . GLU A 1 90 ? 11.036 15.805 2.257 1.00 92.62 90 GLU A O 1
ATOM 769 N N . MET A 1 91 ? 13.119 14.976 2.458 1.00 91.38 91 MET A N 1
ATOM 770 C CA . MET A 1 91 ? 13.655 15.669 1.278 1.00 91.38 91 MET A CA 1
ATOM 771 C C . MET A 1 91 ? 12.944 15.269 -0.025 1.00 91.38 91 MET A C 1
ATOM 773 O O . MET A 1 91 ? 12.860 16.088 -0.939 1.00 91.38 91 MET A O 1
ATOM 777 N N . LEU A 1 92 ? 12.329 14.079 -0.100 1.00 90.00 92 LEU A N 1
ATOM 778 C CA . LEU A 1 92 ? 11.512 13.664 -1.255 1.00 90.00 92 LEU A CA 1
ATOM 779 C C . LEU A 1 92 ? 10.350 14.626 -1.556 1.00 90.00 92 LEU A C 1
ATOM 781 O O . LEU A 1 92 ? 9.867 14.697 -2.693 1.00 90.00 92 LEU A O 1
ATOM 785 N N . LEU A 1 93 ? 9.870 15.337 -0.532 1.00 89.12 93 LEU A N 1
ATOM 786 C CA . LEU A 1 93 ? 8.768 16.289 -0.640 1.00 89.12 93 LEU A CA 1
ATOM 787 C C . LEU A 1 93 ? 9.224 17.681 -1.099 1.00 89.12 93 LEU A C 1
ATOM 789 O O . LEU A 1 93 ? 8.380 18.488 -1.491 1.00 89.12 93 LEU A O 1
ATOM 793 N N . GLY A 1 94 ? 10.526 17.968 -1.045 1.00 80.50 94 GLY A N 1
ATOM 794 C CA . GLY A 1 94 ? 11.106 19.233 -1.486 1.00 80.50 94 GLY A CA 1
ATOM 795 C C . GLY A 1 94 ? 11.252 19.319 -3.011 1.00 80.50 94 GLY A C 1
ATOM 796 O O . GLY A 1 94 ? 11.272 18.290 -3.693 1.00 80.50 94 GLY A O 1
ATOM 797 N N . PRO A 1 95 ? 11.336 20.536 -3.577 1.00 66.94 95 PRO A N 1
ATOM 798 C CA . PRO A 1 95 ? 11.710 20.713 -4.977 1.00 66.94 95 PRO A CA 1
ATOM 799 C C . PRO A 1 95 ? 13.126 20.174 -5.216 1.00 66.94 95 PRO A C 1
ATOM 801 O O . PRO A 1 95 ? 13.961 20.199 -4.316 1.00 66.94 95 PRO A O 1
ATOM 804 N N . THR A 1 96 ? 13.393 19.685 -6.425 1.00 62.91 96 THR A N 1
ATOM 805 C CA . THR A 1 96 ? 14.753 19.292 -6.823 1.00 62.91 96 THR A CA 1
ATOM 806 C C . THR A 1 96 ? 15.500 20.498 -7.387 1.00 62.91 96 THR A C 1
ATOM 808 O O . THR A 1 96 ? 14.886 21.359 -8.016 1.00 62.91 96 THR A O 1
ATOM 811 N N . ASP A 1 97 ? 16.825 20.542 -7.223 1.00 57.50 97 ASP A N 1
ATOM 812 C CA . ASP A 1 97 ? 17.665 21.655 -7.703 1.00 57.50 97 ASP A CA 1
ATOM 813 C C . ASP A 1 97 ? 17.532 21.900 -9.219 1.00 57.50 97 ASP A C 1
ATOM 815 O O . ASP A 1 97 ? 17.711 23.017 -9.703 1.00 57.50 97 ASP A O 1
ATOM 819 N N . CYS A 1 98 ? 17.161 20.860 -9.972 1.00 53.59 98 CYS A N 1
ATOM 820 C CA . CYS A 1 98 ? 17.122 20.864 -11.433 1.00 53.59 98 CYS A CA 1
ATOM 821 C C . CYS A 1 98 ? 15.703 20.795 -12.034 1.00 53.59 98 CYS A C 1
ATOM 823 O O . CYS A 1 98 ? 15.569 20.745 -13.257 1.00 53.59 98 CYS A O 1
ATOM 825 N N . SER A 1 99 ? 14.627 20.762 -11.232 1.00 61.78 99 SER A N 1
ATOM 826 C CA . SER A 1 99 ? 13.254 20.644 -11.750 1.00 61.78 99 SER A CA 1
ATOM 827 C C . SER A 1 99 ? 12.199 21.239 -10.816 1.00 61.78 99 SER A C 1
ATOM 829 O O . SER A 1 99 ? 12.278 21.157 -9.596 1.00 61.78 99 SER A O 1
ATOM 831 N N . ARG A 1 100 ? 11.118 21.772 -11.406 1.00 61.91 100 ARG A N 1
ATOM 832 C CA . ARG A 1 100 ? 9.911 22.191 -10.664 1.00 61.91 100 ARG A CA 1
ATOM 833 C C . ARG A 1 100 ? 9.197 21.025 -9.969 1.00 61.91 100 ARG A C 1
ATOM 835 O O . ARG A 1 100 ? 8.301 21.260 -9.162 1.00 61.91 100 ARG A O 1
ATOM 842 N N . LEU A 1 101 ? 9.532 19.785 -10.325 1.00 71.62 101 LEU A N 1
ATOM 843 C CA . LEU A 1 101 ? 8.980 18.584 -9.712 1.00 71.62 101 LEU A CA 1
ATOM 844 C C . LEU A 1 101 ? 9.818 18.181 -8.496 1.00 71.62 101 LEU A C 1
ATOM 846 O O . LEU A 1 101 ? 11.046 18.284 -8.508 1.00 71.62 101 LEU A O 1
ATOM 850 N N . SER A 1 102 ? 9.144 17.695 -7.455 1.00 84.12 102 SER A N 1
ATOM 851 C CA . SER A 1 102 ? 9.837 17.077 -6.329 1.00 84.12 102 SER A CA 1
ATOM 852 C C . SER A 1 102 ? 10.448 15.739 -6.746 1.00 84.12 102 SER A C 1
ATOM 854 O O . SER A 1 102 ? 9.990 15.108 -7.707 1.00 84.12 102 SER A O 1
ATOM 856 N N . LEU A 1 103 ? 11.433 15.273 -5.979 1.00 85.94 103 LEU A N 1
ATOM 857 C CA . LEU A 1 103 ? 12.071 13.977 -6.215 1.00 85.94 103 LEU A CA 1
ATOM 858 C C . LEU A 1 103 ? 11.046 12.831 -6.138 1.00 85.94 103 LEU A C 1
ATOM 860 O O . LEU A 1 103 ? 11.083 11.893 -6.926 1.00 85.94 103 LEU A O 1
ATOM 864 N N . LEU A 1 104 ? 10.049 12.940 -5.256 1.00 89.62 104 LEU A N 1
ATOM 865 C CA . LEU A 1 104 ? 8.941 11.982 -5.196 1.00 89.62 104 LEU A CA 1
ATOM 866 C C . LEU A 1 104 ? 8.152 11.891 -6.515 1.00 89.62 104 LEU A C 1
ATOM 868 O O . LEU A 1 104 ? 7.786 10.795 -6.930 1.00 89.62 104 LEU A O 1
ATOM 872 N N . GLU A 1 105 ? 7.884 13.013 -7.188 1.00 89.88 105 GLU A N 1
ATOM 873 C CA . GLU A 1 105 ? 7.151 13.010 -8.464 1.00 89.88 105 GLU A CA 1
ATOM 874 C C . GLU A 1 105 ? 8.001 12.505 -9.632 1.00 89.88 105 GLU A C 1
ATOM 876 O O . GLU A 1 105 ? 7.453 11.922 -10.567 1.00 89.88 105 GLU A O 1
ATOM 881 N N . SER A 1 106 ? 9.326 12.684 -9.603 1.00 88.50 106 SER A N 1
ATOM 882 C CA . SER A 1 106 ? 10.198 12.064 -10.607 1.00 88.50 106 SER A CA 1
ATOM 883 C C . SER A 1 106 ? 10.298 10.554 -10.410 1.00 88.50 106 SER A C 1
ATOM 885 O O . SER A 1 106 ? 10.181 9.818 -11.384 1.00 88.50 106 SER A O 1
ATOM 887 N N . LEU A 1 107 ? 10.416 10.077 -9.166 1.00 90.94 107 LEU A N 1
ATOM 888 C CA . LEU A 1 107 ? 10.464 8.642 -8.851 1.00 90.94 107 LEU A CA 1
ATOM 889 C C . LEU A 1 107 ? 9.163 7.911 -9.215 1.00 90.94 107 LEU A C 1
ATOM 891 O O . LEU A 1 107 ? 9.184 6.715 -9.502 1.00 90.94 107 LEU A O 1
ATOM 895 N N . LYS A 1 108 ? 8.033 8.630 -9.259 1.00 90.94 108 LYS A N 1
ATOM 896 C CA . LYS A 1 108 ? 6.750 8.091 -9.725 1.00 90.94 108 LYS A CA 1
ATOM 897 C C . LYS A 1 108 ? 6.701 7.787 -11.226 1.00 90.94 108 LYS A C 1
ATOM 899 O O . LYS A 1 108 ? 5.790 7.094 -11.681 1.00 90.94 108 LYS A O 1
ATOM 904 N N . LYS A 1 109 ? 7.607 8.349 -12.024 1.00 87.00 109 LYS A N 1
ATOM 905 C CA . LYS A 1 109 ? 7.580 8.191 -13.479 1.00 87.00 109 LYS A CA 1
ATOM 906 C C . LYS A 1 109 ? 8.346 6.935 -13.871 1.00 87.00 109 LYS A C 1
ATOM 908 O O . LYS A 1 109 ? 9.560 6.869 -13.713 1.00 87.00 109 LYS A O 1
ATOM 913 N N . GLY A 1 110 ? 7.614 5.948 -14.378 1.00 86.75 110 GLY A N 1
ATOM 914 C CA . GLY A 1 110 ? 8.201 4.776 -15.019 1.00 86.75 110 GLY A CA 1
ATOM 915 C C . GLY A 1 110 ? 8.754 5.094 -16.416 1.00 86.75 110 GLY A C 1
ATOM 916 O O . GLY A 1 110 ? 8.462 6.160 -16.975 1.00 86.75 110 GLY A O 1
ATOM 917 N N . PRO A 1 111 ? 9.541 4.176 -16.996 1.00 87.56 111 PRO A N 1
ATOM 918 C CA . PRO A 1 111 ? 10.054 4.311 -18.352 1.00 87.56 111 PRO A CA 1
ATOM 919 C C . PRO A 1 111 ? 8.909 4.314 -19.376 1.00 87.56 111 PRO A C 1
ATOM 921 O O . PRO A 1 111 ? 7.959 3.542 -19.282 1.00 87.56 111 PRO A O 1
ATOM 924 N N . VAL A 1 112 ? 9.008 5.184 -20.385 1.00 90.44 112 VAL A N 1
ATOM 925 C CA . VAL A 1 112 ? 7.999 5.316 -21.461 1.00 90.44 112 VAL A CA 1
ATOM 926 C C . VAL A 1 112 ? 8.514 4.885 -22.835 1.00 90.44 112 VAL A C 1
ATOM 928 O O . VAL A 1 112 ? 7.758 4.858 -23.804 1.00 90.44 112 VAL A O 1
ATOM 931 N N . THR A 1 113 ? 9.800 4.549 -22.939 1.00 90.31 113 THR A N 1
ATOM 932 C CA . THR A 1 113 ? 10.421 4.073 -24.180 1.00 90.31 113 THR A CA 1
ATOM 933 C C . THR A 1 113 ? 11.271 2.837 -23.920 1.00 90.31 113 THR A C 1
ATOM 935 O O . THR A 1 113 ? 11.759 2.628 -22.814 1.00 90.31 113 THR A O 1
ATOM 938 N N . ILE A 1 114 ? 11.464 2.026 -24.960 1.00 90.25 114 ILE A N 1
ATOM 939 C CA . ILE A 1 114 ? 12.335 0.848 -24.927 1.00 90.25 114 ILE A CA 1
ATOM 940 C C . ILE A 1 114 ? 13.653 1.239 -25.596 1.00 90.25 114 ILE A C 1
ATOM 942 O O . ILE A 1 114 ? 13.755 1.260 -26.824 1.00 90.25 114 ILE A O 1
ATOM 946 N N . SER A 1 115 ? 14.645 1.623 -24.794 1.00 91.62 115 SER A N 1
ATOM 947 C CA . SER A 1 115 ? 15.964 2.047 -25.271 1.00 91.62 115 SER A CA 1
ATOM 948 C C . SER A 1 115 ? 17.033 1.879 -24.187 1.00 91.62 115 SER A C 1
ATOM 950 O O . SER A 1 115 ? 16.712 1.838 -23.003 1.00 91.62 115 SER A O 1
ATOM 952 N N . GLY A 1 116 ? 18.310 1.826 -24.584 1.00 91.06 116 GLY A N 1
ATOM 953 C CA . GLY A 1 116 ? 19.432 1.770 -23.636 1.00 91.06 116 GLY A CA 1
ATOM 954 C C . GLY A 1 116 ? 19.449 2.930 -22.629 1.00 91.06 116 GLY A C 1
ATOM 955 O O . GLY A 1 116 ? 19.584 2.671 -21.437 1.00 91.06 116 GLY A O 1
ATOM 956 N N . PRO A 1 117 ? 19.243 4.193 -23.056 1.00 93.50 117 PRO A N 1
ATOM 957 C CA . PRO A 1 117 ? 19.081 5.308 -22.126 1.00 93.50 117 PRO A CA 1
ATOM 958 C C . PRO A 1 117 ? 17.913 5.121 -21.150 1.00 93.50 117 PRO A C 1
ATOM 960 O O . PRO A 1 117 ? 18.097 5.321 -19.956 1.00 93.50 117 PRO A O 1
ATOM 963 N N . ALA A 1 118 ? 16.749 4.658 -21.622 1.00 91.81 118 ALA A N 1
ATOM 964 C CA . ALA A 1 118 ? 15.595 4.407 -20.754 1.00 91.81 118 ALA A CA 1
ATOM 965 C C . ALA A 1 118 ? 15.846 3.277 -19.738 1.00 91.81 118 ALA A C 1
ATOM 967 O O . ALA A 1 118 ? 15.373 3.354 -18.607 1.00 91.81 118 ALA A O 1
ATOM 968 N N . PHE A 1 119 ? 16.618 2.250 -20.113 1.00 93.06 119 PHE A N 1
ATOM 969 C CA . PHE A 1 119 ? 17.064 1.213 -19.180 1.00 93.06 119 PHE A CA 1
ATOM 970 C C . PHE A 1 119 ? 17.974 1.795 -18.091 1.00 93.06 119 PHE A C 1
ATOM 972 O O . PHE A 1 119 ? 17.746 1.551 -16.909 1.00 93.06 119 PHE A O 1
ATOM 979 N N . ASN A 1 120 ? 18.956 2.621 -18.468 1.00 93.75 120 ASN A N 1
ATOM 980 C CA . ASN A 1 120 ? 19.835 3.284 -17.502 1.00 93.75 120 ASN A CA 1
ATOM 981 C C . ASN A 1 120 ? 19.048 4.205 -16.557 1.00 93.75 120 ASN A C 1
ATOM 983 O O . ASN A 1 120 ? 19.280 4.180 -15.354 1.00 93.75 120 ASN A O 1
ATOM 987 N N . GLU A 1 121 ? 18.081 4.969 -17.073 1.00 92.19 121 GLU A N 1
ATOM 988 C CA . GLU A 1 121 ? 17.181 5.791 -16.252 1.00 92.19 121 GLU A CA 1
ATOM 989 C C . GLU A 1 121 ? 16.357 4.943 -15.271 1.00 92.19 121 GLU A C 1
ATOM 991 O O . GLU A 1 121 ? 16.202 5.317 -14.107 1.00 92.19 121 GLU A O 1
ATOM 996 N N . ALA A 1 122 ? 15.853 3.783 -15.706 1.00 92.62 122 ALA A N 1
ATOM 997 C CA . ALA A 1 122 ? 15.123 2.863 -14.838 1.00 92.62 122 ALA A CA 1
ATOM 998 C C . ALA A 1 122 ? 16.016 2.291 -13.722 1.00 92.62 122 ALA A C 1
ATOM 1000 O O . ALA A 1 122 ? 15.578 2.232 -12.572 1.00 92.62 122 ALA A O 1
ATOM 1001 N N . ILE A 1 123 ? 17.271 1.945 -14.031 1.00 95.19 123 ILE A N 1
ATOM 1002 C CA . ILE A 1 123 ? 18.257 1.475 -13.048 1.00 95.19 123 ILE A CA 1
ATOM 1003 C C . ILE A 1 123 ? 18.647 2.580 -12.064 1.00 95.19 123 ILE A C 1
ATOM 1005 O O . ILE A 1 123 ? 18.689 2.320 -10.866 1.00 95.19 123 ILE A O 1
ATOM 1009 N N . GLU A 1 124 ? 18.883 3.813 -12.516 1.00 93.44 124 GLU A N 1
ATOM 1010 C CA . GLU A 1 124 ? 19.181 4.940 -11.617 1.00 93.44 124 GLU A CA 1
ATOM 1011 C C . GLU A 1 124 ? 17.992 5.265 -10.702 1.00 93.44 124 GLU A C 1
ATOM 1013 O O . GLU A 1 124 ? 18.157 5.537 -9.509 1.00 93.44 124 GLU A O 1
ATOM 1018 N N . ARG A 1 125 ? 16.762 5.160 -11.216 1.00 93.75 125 ARG A N 1
ATOM 1019 C CA . ARG A 1 125 ? 15.549 5.272 -10.396 1.00 93.75 125 ARG A CA 1
ATOM 1020 C C . ARG A 1 125 ? 15.452 4.152 -9.356 1.00 93.75 125 ARG A C 1
ATOM 1022 O O . ARG A 1 125 ? 15.101 4.419 -8.211 1.00 93.75 125 ARG A O 1
ATOM 1029 N N . TRP A 1 126 ? 15.755 2.909 -9.726 1.00 95.06 126 TRP A N 1
ATOM 1030 C CA . TRP A 1 126 ? 15.809 1.814 -8.757 1.00 95.06 126 TRP A CA 1
ATOM 1031 C C . TRP A 1 126 ? 16.901 2.056 -7.710 1.00 95.06 126 TRP A C 1
ATOM 1033 O O . TRP A 1 126 ? 16.639 1.944 -6.517 1.00 95.06 126 TRP A O 1
ATOM 1043 N N . LYS A 1 127 ? 18.098 2.462 -8.138 1.00 94.25 127 LYS A N 1
ATOM 1044 C CA . LYS A 1 127 ? 19.239 2.723 -7.261 1.00 94.25 127 LYS A CA 1
ATOM 1045 C C . LYS A 1 127 ? 18.934 3.823 -6.252 1.00 94.25 127 LYS A C 1
ATOM 1047 O O . LYS A 1 127 ? 19.110 3.608 -5.064 1.00 94.25 127 LYS A O 1
ATOM 1052 N N . THR A 1 128 ? 18.370 4.945 -6.697 1.00 92.81 128 THR A N 1
ATOM 1053 C CA . THR A 1 128 ? 17.941 6.029 -5.797 1.00 92.81 128 THR A CA 1
ATOM 1054 C C . THR A 1 128 ? 16.915 5.575 -4.757 1.00 92.81 128 THR A C 1
ATOM 1056 O O . THR A 1 128 ? 16.930 6.086 -3.642 1.00 92.81 128 THR A O 1
ATOM 1059 N N . LEU A 1 129 ? 16.043 4.612 -5.078 1.00 93.19 129 LEU A N 1
ATOM 1060 C CA . LEU A 1 129 ? 15.107 4.010 -4.119 1.00 93.19 129 LEU A CA 1
ATOM 1061 C C . LEU A 1 129 ? 15.797 3.009 -3.178 1.00 93.19 129 LEU A C 1
ATOM 1063 O O . LEU A 1 129 ? 15.547 3.037 -1.975 1.00 93.19 129 LEU A O 1
ATOM 1067 N N . ASN A 1 130 ? 16.689 2.171 -3.705 1.00 92.88 130 ASN A N 1
ATOM 1068 C CA . ASN A 1 130 ? 17.459 1.196 -2.935 1.00 92.88 130 ASN A CA 1
ATOM 1069 C C . ASN A 1 130 ? 18.465 1.865 -1.976 1.00 92.88 130 ASN A C 1
ATOM 1071 O O . ASN A 1 130 ? 18.689 1.364 -0.876 1.00 92.88 130 ASN A O 1
ATOM 1075 N N . ASP A 1 131 ? 19.018 3.024 -2.341 1.00 92.75 131 ASP A N 1
ATOM 1076 C CA . ASP A 1 131 ? 19.980 3.788 -1.534 1.00 92.75 131 ASP A CA 1
ATOM 1077 C C . ASP A 1 131 ? 19.372 4.304 -0.217 1.00 92.75 131 ASP A C 1
ATOM 1079 O O . ASP A 1 131 ? 20.102 4.571 0.738 1.00 92.75 131 ASP A O 1
ATOM 1083 N N . PHE A 1 132 ? 18.036 4.377 -0.104 1.00 90.94 132 PHE A N 1
ATOM 1084 C CA . PHE A 1 132 ? 17.380 4.627 1.185 1.00 90.94 132 PHE A CA 1
ATOM 1085 C C . PHE A 1 132 ? 17.600 3.488 2.187 1.00 90.94 132 PHE A C 1
ATOM 1087 O O . PHE A 1 132 ? 17.478 3.711 3.392 1.00 90.94 132 PHE A O 1
ATOM 1094 N N . GLY A 1 133 ? 17.891 2.269 1.720 1.00 88.62 133 GLY A N 1
ATOM 1095 C CA . GLY A 1 133 ? 18.260 1.138 2.568 1.00 88.62 133 GLY A CA 1
ATOM 1096 C C . GLY A 1 133 ? 17.192 0.764 3.597 1.00 88.62 133 GLY A C 1
ATOM 1097 O O . GLY A 1 133 ? 17.521 0.450 4.740 1.00 88.62 133 GLY A O 1
ATOM 1098 N N . LEU A 1 134 ? 15.905 0.807 3.231 1.00 85.75 134 LEU A N 1
ATOM 1099 C CA . LEU A 1 134 ? 14.788 0.499 4.145 1.00 85.75 134 LEU A CA 1
ATOM 1100 C C . LEU A 1 134 ? 14.582 -1.013 4.383 1.00 85.75 134 LEU A C 1
ATOM 1102 O O . LEU A 1 134 ? 13.497 -1.450 4.782 1.00 85.75 134 LEU A O 1
ATOM 1106 N N . HIS A 1 135 ? 15.631 -1.809 4.174 1.00 72.81 135 HIS A N 1
ATOM 1107 C CA . HIS A 1 135 ? 15.663 -3.261 4.326 1.00 72.81 135 HIS A CA 1
ATOM 1108 C C . HIS A 1 135 ? 15.598 -3.645 5.806 1.00 72.81 135 HIS A C 1
ATOM 1110 O O . HIS A 1 135 ? 16.612 -3.852 6.465 1.00 72.81 135 HIS A O 1
ATOM 1116 N N . ALA A 1 136 ? 14.387 -3.700 6.357 1.00 63.12 136 ALA A N 1
ATOM 1117 C CA . ALA A 1 136 ? 14.168 -4.054 7.754 1.00 63.12 136 ALA A CA 1
ATOM 1118 C C . ALA A 1 136 ? 13.656 -5.492 7.906 1.00 63.12 136 ALA A C 1
ATOM 1120 O O . ALA A 1 136 ? 12.651 -5.881 7.308 1.00 63.12 136 ALA A O 1
ATOM 1121 N N . GLU A 1 137 ? 14.257 -6.246 8.829 1.00 61.03 137 GLU A N 1
ATOM 1122 C CA . GLU A 1 137 ? 13.822 -7.599 9.228 1.00 61.03 137 GLU A CA 1
ATOM 1123 C C . GLU A 1 137 ? 12.341 -7.643 9.672 1.00 61.03 137 GLU A C 1
ATOM 1125 O O . GLU A 1 137 ? 11.642 -8.652 9.548 1.00 61.03 137 GLU A O 1
ATOM 1130 N N . ASN A 1 138 ? 11.815 -6.500 10.127 1.00 61.94 138 ASN A N 1
ATOM 1131 C CA . ASN A 1 138 ? 10.460 -6.351 10.654 1.00 61.94 138 ASN A CA 1
ATOM 1132 C C . ASN A 1 138 ? 9.349 -6.253 9.590 1.00 61.94 138 ASN A C 1
ATOM 1134 O O . ASN A 1 138 ? 8.165 -6.268 9.961 1.00 61.94 138 ASN A O 1
ATOM 1138 N N . LEU A 1 139 ? 9.684 -6.167 8.294 1.00 73.31 139 LEU A N 1
ATOM 1139 C CA . LEU A 1 139 ? 8.701 -6.063 7.204 1.00 73.31 139 LEU A CA 1
ATOM 1140 C C . LEU A 1 139 ? 7.785 -7.292 7.118 1.00 73.31 139 LEU A C 1
ATOM 1142 O O . LEU A 1 139 ? 6.600 -7.154 6.817 1.00 73.31 139 LEU A O 1
ATOM 1146 N N . SER A 1 140 ? 8.290 -8.471 7.492 1.00 75.25 140 SER A N 1
ATOM 1147 C CA . SER A 1 140 ? 7.526 -9.727 7.566 1.00 75.25 140 SER A CA 1
ATOM 1148 C C . SER A 1 140 ? 6.329 -9.658 8.528 1.00 75.25 140 SER A C 1
ATOM 1150 O O . SER A 1 140 ? 5.324 -10.343 8.344 1.00 75.25 140 SER A O 1
ATOM 1152 N N . THR A 1 141 ? 6.393 -8.789 9.544 1.00 82.12 141 THR A N 1
ATOM 1153 C CA . THR A 1 141 ? 5.315 -8.616 10.533 1.00 82.12 141 THR A CA 1
ATOM 1154 C C . THR A 1 141 ? 4.195 -7.688 10.057 1.00 82.12 141 THR A C 1
ATOM 1156 O O . THR A 1 141 ? 3.202 -7.491 10.776 1.00 82.12 141 THR A O 1
ATOM 1159 N N . LEU A 1 142 ? 4.364 -7.062 8.888 1.00 88.50 142 LEU A N 1
ATOM 1160 C CA . LEU A 1 142 ? 3.414 -6.125 8.312 1.00 88.50 142 LEU A CA 1
ATOM 1161 C C . LEU A 1 142 ? 2.483 -6.828 7.316 1.00 88.50 142 LEU A C 1
ATOM 1163 O O . LEU A 1 142 ? 2.932 -7.584 6.459 1.00 88.50 142 LEU A O 1
ATOM 1167 N N . PRO A 1 143 ? 1.172 -6.551 7.366 1.00 91.44 143 PRO A N 1
ATOM 1168 C CA . PRO A 1 143 ? 0.233 -7.080 6.387 1.00 91.44 143 PRO A CA 1
ATOM 1169 C C . PRO A 1 143 ? 0.526 -6.542 4.979 1.00 91.44 143 PRO A C 1
ATOM 1171 O O . PRO A 1 143 ? 0.275 -5.368 4.690 1.00 91.44 143 PRO A O 1
ATOM 1174 N N . ALA A 1 144 ? 1.003 -7.410 4.082 1.00 89.69 144 ALA A N 1
ATOM 1175 C CA . ALA A 1 144 ? 1.403 -7.048 2.717 1.00 89.69 144 ALA A CA 1
ATOM 1176 C C . ALA A 1 144 ? 0.295 -6.313 1.938 1.00 89.69 144 ALA A C 1
ATOM 1178 O O . ALA A 1 144 ? 0.545 -5.314 1.265 1.00 89.69 144 ALA A O 1
ATOM 1179 N N . VAL A 1 145 ? -0.966 -6.738 2.095 1.00 91.75 145 VAL A N 1
ATOM 1180 C CA . VAL A 1 145 ? -2.127 -6.094 1.453 1.00 91.75 145 VAL A CA 1
ATOM 1181 C C . VAL A 1 145 ? -2.303 -4.644 1.918 1.00 91.75 145 VAL A C 1
ATOM 1183 O O . VAL A 1 145 ? -2.660 -3.770 1.126 1.00 91.75 145 VAL A O 1
ATOM 1186 N N . ARG A 1 146 ? -2.061 -4.353 3.200 1.00 92.69 146 ARG A N 1
ATOM 1187 C CA . ARG A 1 146 ? -2.158 -2.988 3.737 1.00 92.69 146 ARG A CA 1
ATOM 1188 C C . ARG A 1 146 ? -1.011 -2.123 3.239 1.00 92.69 146 ARG A C 1
ATOM 1190 O O . ARG A 1 146 ? -1.265 -0.989 2.841 1.00 92.69 146 ARG A O 1
ATOM 1197 N N . LEU A 1 147 ? 0.203 -2.672 3.223 1.00 92.12 147 LEU A N 1
ATOM 1198 C CA . LEU A 1 147 ? 1.385 -1.991 2.704 1.00 92.12 147 LEU A CA 1
ATOM 1199 C C . LEU A 1 147 ? 1.187 -1.609 1.233 1.00 92.12 147 LEU A C 1
ATOM 1201 O O . LEU A 1 147 ? 1.277 -0.432 0.897 1.00 92.12 147 LEU A O 1
ATOM 1205 N N . LYS A 1 148 ? 0.778 -2.563 0.386 1.00 91.06 148 LYS A N 1
ATOM 1206 C CA . LYS A 1 148 ? 0.495 -2.326 -1.038 1.00 91.06 148 LYS A CA 1
ATOM 1207 C C . LYS A 1 148 ? -0.587 -1.265 -1.253 1.00 91.06 148 LYS A C 1
ATOM 1209 O O . LYS A 1 148 ? -0.460 -0.407 -2.122 1.00 91.06 148 LYS A O 1
ATOM 1214 N N . ASN A 1 149 ? -1.656 -1.288 -0.454 1.00 92.62 149 ASN A N 1
ATOM 1215 C CA . ASN A 1 149 ? -2.703 -0.266 -0.534 1.00 92.62 149 ASN A CA 1
ATOM 1216 C C . ASN A 1 149 ? -2.199 1.127 -0.131 1.00 92.62 149 ASN A C 1
ATOM 1218 O O . ASN A 1 149 ? -2.577 2.108 -0.770 1.00 92.62 149 ASN A O 1
ATOM 1222 N N . LEU A 1 150 ? -1.359 1.217 0.903 1.00 94.19 150 LEU A N 1
ATOM 1223 C CA . LEU A 1 150 ? -0.775 2.479 1.353 1.00 94.19 150 LEU A CA 1
ATOM 1224 C C . LEU A 1 150 ? 0.228 3.032 0.333 1.00 94.19 150 LEU A C 1
ATOM 1226 O O . LEU A 1 150 ? 0.194 4.221 0.035 1.00 94.19 150 LEU A O 1
ATOM 1230 N N . ALA A 1 151 ? 1.048 2.167 -0.258 1.00 93.31 151 ALA A N 1
ATOM 1231 C CA . ALA A 1 151 ? 1.968 2.517 -1.332 1.00 93.31 151 ALA A CA 1
ATOM 1232 C C . ALA A 1 151 ? 1.239 3.022 -2.584 1.00 93.31 151 ALA A C 1
ATOM 1234 O O . ALA A 1 151 ? 1.590 4.058 -3.144 1.00 93.31 151 ALA A O 1
ATOM 1235 N N . ARG A 1 152 ? 0.162 2.338 -2.994 1.00 93.19 152 ARG A N 1
ATOM 1236 C CA . ARG A 1 152 ? -0.692 2.790 -4.102 1.00 93.19 152 ARG A CA 1
ATOM 1237 C C . ARG A 1 152 ? -1.310 4.155 -3.813 1.00 93.19 152 ARG A C 1
ATOM 1239 O O . ARG A 1 152 ? -1.341 5.015 -4.688 1.00 93.19 152 ARG A O 1
ATOM 1246 N N . TYR A 1 153 ? -1.775 4.365 -2.581 1.00 93.69 153 TYR A N 1
ATOM 1247 C CA . TYR A 1 153 ? -2.259 5.669 -2.141 1.00 93.69 153 TYR A CA 1
ATOM 1248 C C . TYR A 1 153 ? -1.162 6.740 -2.231 1.00 93.69 153 TYR A C 1
ATOM 1250 O O . TYR A 1 153 ? -1.427 7.824 -2.745 1.00 93.69 153 TYR A O 1
ATOM 1258 N N . ALA A 1 154 ? 0.069 6.434 -1.813 1.00 93.56 154 ALA A N 1
ATOM 1259 C CA . ALA A 1 154 ? 1.212 7.336 -1.949 1.00 93.56 154 ALA A CA 1
ATOM 1260 C C . ALA A 1 154 ? 1.502 7.690 -3.421 1.00 93.56 154 ALA A C 1
ATOM 1262 O O . ALA A 1 154 ? 1.713 8.856 -3.744 1.00 93.56 154 ALA A O 1
ATOM 1263 N N . GLY A 1 155 ? 1.424 6.702 -4.320 1.00 91.88 155 GLY A N 1
ATOM 1264 C CA . GLY A 1 155 ? 1.587 6.888 -5.765 1.00 91.88 155 GLY A CA 1
ATOM 1265 C C . GLY A 1 155 ? 0.564 7.856 -6.371 1.00 91.88 155 GLY A C 1
ATOM 1266 O O . GLY A 1 155 ? 0.924 8.716 -7.168 1.00 91.88 155 GLY A O 1
ATOM 1267 N N . MET A 1 156 ? -0.702 7.767 -5.949 1.00 93.12 156 MET A N 1
ATOM 1268 C CA . MET A 1 156 ? -1.797 8.611 -6.456 1.00 93.12 156 MET A CA 1
ATOM 1269 C C . MET A 1 156 ? -1.879 9.993 -5.792 1.00 93.12 156 MET A C 1
ATOM 1271 O O . MET A 1 156 ? -2.493 10.908 -6.337 1.00 93.12 156 MET A O 1
ATOM 1275 N N . THR A 1 157 ? -1.314 10.154 -4.595 1.00 93.44 157 THR A N 1
ATOM 1276 C CA . THR A 1 157 ? -1.445 11.390 -3.813 1.00 93.44 157 THR A CA 1
ATOM 1277 C C . THR A 1 157 ? -0.369 12.395 -4.212 1.00 93.44 157 THR A C 1
ATOM 1279 O O . THR A 1 157 ? 0.806 12.046 -4.300 1.00 93.44 157 THR A O 1
ATOM 1282 N N . SER A 1 158 ? -0.752 13.657 -4.413 1.00 91.12 158 SER A N 1
ATOM 1283 C CA . SER A 1 158 ? 0.203 14.734 -4.687 1.00 91.12 158 SER A CA 1
ATOM 1284 C C . SER A 1 158 ? 1.124 15.001 -3.494 1.00 91.12 158 SER A C 1
ATOM 1286 O O . SER A 1 158 ? 0.712 14.902 -2.334 1.00 91.12 158 SER A O 1
ATOM 1288 N N . VAL A 1 159 ? 2.355 15.425 -3.777 1.00 91.81 159 VAL A N 1
ATOM 1289 C CA . VAL A 1 159 ? 3.357 15.826 -2.768 1.00 91.81 159 VAL A CA 1
ATOM 1290 C C . VAL A 1 159 ? 2.789 16.804 -1.745 1.00 91.81 159 VAL A C 1
ATOM 1292 O O . VAL A 1 159 ? 2.964 16.622 -0.544 1.00 91.81 159 VAL A O 1
ATOM 1295 N N . PHE A 1 160 ? 2.046 17.807 -2.211 1.00 89.88 160 PHE A N 1
ATOM 1296 C CA . PHE A 1 160 ? 1.425 18.819 -1.360 1.00 89.88 160 PHE A CA 1
ATOM 1297 C C . PHE A 1 160 ? 0.472 18.220 -0.318 1.00 89.88 160 PHE A C 1
ATOM 1299 O O . PHE A 1 160 ? 0.484 18.611 0.850 1.00 89.88 160 PHE A O 1
ATOM 1306 N N . ASN A 1 161 ? -0.333 17.235 -0.722 1.00 93.12 161 ASN A N 1
ATOM 1307 C CA . ASN A 1 161 ? -1.249 16.552 0.183 1.00 93.12 161 ASN A CA 1
ATOM 1308 C C . ASN A 1 161 ? -0.501 15.650 1.171 1.00 93.12 161 ASN A C 1
ATOM 1310 O O . ASN A 1 161 ? -0.918 15.550 2.323 1.00 93.12 161 ASN A O 1
ATOM 1314 N N . ILE A 1 162 ? 0.605 15.028 0.750 1.00 93.69 162 ILE A N 1
ATOM 1315 C CA . ILE A 1 162 ? 1.473 14.230 1.631 1.00 93.69 162 ILE A CA 1
ATOM 1316 C C . ILE A 1 162 ? 2.154 15.126 2.674 1.00 93.69 162 ILE A C 1
ATOM 1318 O O . ILE A 1 162 ? 2.151 14.795 3.860 1.00 93.69 162 ILE A O 1
ATOM 1322 N N . ALA A 1 163 ? 2.663 16.291 2.270 1.00 92.31 163 ALA A N 1
ATOM 1323 C CA . ALA A 1 163 ? 3.347 17.233 3.154 1.00 92.31 163 ALA A CA 1
ATOM 1324 C C . ALA A 1 163 ? 2.458 17.733 4.308 1.00 92.31 163 ALA A C 1
ATOM 1326 O O . ALA A 1 163 ? 2.944 17.895 5.429 1.00 92.31 163 ALA A O 1
ATOM 1327 N N . ARG A 1 164 ? 1.153 17.907 4.052 1.00 93.69 164 ARG A N 1
ATOM 1328 C CA . ARG A 1 164 ? 0.139 18.362 5.023 1.00 93.69 164 ARG A CA 1
ATOM 1329 C C . ARG A 1 164 ? -0.352 17.286 5.999 1.00 93.69 164 ARG A C 1
ATOM 1331 O O . ARG A 1 164 ? -1.167 17.584 6.869 1.00 93.69 164 ARG A O 1
ATOM 1338 N N . MET A 1 165 ? 0.079 16.034 5.853 1.00 94.81 165 MET A N 1
ATOM 1339 C CA . MET A 1 165 ? -0.311 14.962 6.775 1.00 94.81 165 MET A CA 1
ATOM 1340 C C . MET A 1 165 ? 0.362 15.125 8.143 1.00 94.81 165 MET A C 1
ATOM 1342 O O . MET A 1 165 ? 1.400 15.772 8.268 1.00 94.81 165 MET A O 1
ATOM 1346 N N . SER A 1 166 ? -0.196 14.475 9.172 1.00 95.00 166 SER A N 1
ATOM 1347 C CA . SER A 1 166 ? 0.495 14.357 10.460 1.00 95.00 166 SER A CA 1
ATOM 1348 C C . SER A 1 166 ? 1.861 13.675 10.274 1.00 95.00 166 SER A C 1
ATOM 1350 O O . SER A 1 166 ? 1.967 12.784 9.424 1.00 95.00 166 SER A O 1
ATOM 1352 N N . PRO A 1 167 ? 2.897 14.022 11.064 1.00 93.69 167 PRO A N 1
ATOM 1353 C CA . PRO A 1 167 ? 4.257 13.509 10.858 1.00 93.69 167 PRO A CA 1
ATOM 1354 C C . PRO A 1 167 ? 4.332 11.977 10.795 1.00 93.69 167 PRO A C 1
ATOM 1356 O O . PRO A 1 167 ? 4.988 11.412 9.923 1.00 93.69 167 PRO A O 1
ATOM 1359 N N . GLN A 1 168 ? 3.574 11.295 11.659 1.00 93.75 168 GLN A N 1
ATOM 1360 C CA . GLN A 1 168 ? 3.489 9.832 11.687 1.00 93.75 168 GLN A CA 1
ATOM 1361 C C . GLN A 1 168 ? 2.905 9.256 10.392 1.00 93.75 168 GLN A C 1
ATOM 1363 O O . GLN A 1 168 ? 3.473 8.335 9.807 1.00 93.75 168 GLN A O 1
ATOM 1368 N N . LYS A 1 169 ? 1.776 9.804 9.921 1.00 95.44 169 LYS A N 1
ATOM 1369 C CA . LYS A 1 169 ? 1.132 9.350 8.684 1.00 95.44 169 LYS A CA 1
ATOM 1370 C C . LYS A 1 169 ? 2.007 9.661 7.473 1.00 95.44 169 LYS A C 1
ATOM 1372 O O . LYS A 1 169 ? 2.155 8.805 6.608 1.00 95.44 169 LYS A O 1
ATOM 1377 N N . ARG A 1 170 ? 2.589 10.862 7.426 1.00 96.81 170 ARG A N 1
ATOM 1378 C CA . ARG A 1 170 ? 3.497 11.303 6.363 1.00 96.81 170 ARG A CA 1
ATOM 1379 C C . ARG A 1 170 ? 4.671 10.342 6.219 1.00 96.81 170 ARG A C 1
ATOM 1381 O O . ARG A 1 170 ? 4.878 9.808 5.136 1.00 96.81 170 ARG A O 1
ATOM 1388 N N . MET A 1 171 ? 5.362 10.050 7.321 1.00 96.06 171 MET A N 1
ATOM 1389 C CA . MET A 1 171 ? 6.485 9.114 7.327 1.00 96.06 171 MET A CA 1
ATOM 1390 C C . MET A 1 171 ? 6.054 7.709 6.893 1.00 96.06 171 MET A C 1
ATOM 1392 O O . MET A 1 171 ? 6.688 7.106 6.037 1.00 96.06 171 MET A O 1
ATOM 1396 N N . ALA A 1 172 ? 4.928 7.207 7.406 1.00 95.69 172 ALA A N 1
ATOM 1397 C CA . ALA A 1 172 ? 4.412 5.899 7.010 1.00 95.69 172 ALA A CA 1
ATOM 1398 C C . ALA A 1 172 ? 4.088 5.804 5.508 1.00 95.69 172 ALA A C 1
ATOM 1400 O O . ALA A 1 172 ? 4.319 4.765 4.894 1.00 95.69 172 ALA A O 1
ATOM 1401 N N . VAL A 1 173 ? 3.550 6.876 4.919 1.00 96.44 173 VAL A N 1
ATOM 1402 C CA . VAL A 1 173 ? 3.258 6.970 3.481 1.00 96.44 173 VAL A CA 1
ATOM 1403 C C . VAL A 1 173 ? 4.548 6.983 2.660 1.00 96.44 173 VAL A C 1
ATOM 1405 O O . VAL A 1 173 ? 4.618 6.265 1.668 1.00 96.44 173 VAL A O 1
ATOM 1408 N N . LEU A 1 174 ? 5.564 7.741 3.080 1.00 95.88 174 LEU A N 1
ATOM 1409 C CA . LEU A 1 174 ? 6.867 7.807 2.407 1.00 95.88 174 LEU A CA 1
ATOM 1410 C C . LEU A 1 174 ? 7.619 6.473 2.469 1.00 95.88 174 LEU A C 1
ATOM 1412 O O . LEU A 1 174 ? 8.100 5.991 1.451 1.00 95.88 174 LEU A O 1
ATOM 1416 N N . VAL A 1 175 ? 7.646 5.827 3.636 1.00 95.25 175 VAL A N 1
ATOM 1417 C CA . VAL A 1 175 ? 8.242 4.493 3.803 1.00 95.25 175 VAL A CA 1
ATOM 1418 C C . VAL A 1 175 ? 7.519 3.467 2.931 1.00 95.25 175 VAL A C 1
ATOM 1420 O O . VAL A 1 175 ? 8.157 2.702 2.214 1.00 95.25 175 VAL A O 1
ATOM 1423 N N . ALA A 1 176 ? 6.181 3.464 2.941 1.00 94.75 176 ALA A N 1
ATOM 1424 C CA . ALA A 1 176 ? 5.405 2.560 2.094 1.00 94.75 176 ALA A CA 1
ATOM 1425 C C . ALA A 1 176 ? 5.622 2.825 0.598 1.00 94.75 176 ALA A C 1
ATOM 1427 O O . ALA A 1 176 ? 5.618 1.879 -0.186 1.00 94.75 176 ALA A O 1
ATOM 1428 N N . PHE A 1 177 ? 5.798 4.091 0.208 1.00 95.06 177 PHE A N 1
ATOM 1429 C CA . PHE A 1 177 ? 6.160 4.469 -1.153 1.00 95.06 177 PHE A CA 1
ATOM 1430 C C . PHE A 1 177 ? 7.495 3.840 -1.541 1.00 95.06 177 PHE A C 1
ATOM 1432 O O . PHE A 1 177 ? 7.501 3.033 -2.460 1.00 95.06 177 PHE A O 1
ATOM 1439 N N . VAL A 1 178 ? 8.579 4.126 -0.816 1.00 94.56 178 VAL A N 1
ATOM 1440 C CA . VAL A 1 178 ? 9.920 3.637 -1.175 1.00 94.56 178 VAL A CA 1
ATOM 1441 C C . VAL A 1 178 ? 9.957 2.112 -1.255 1.00 94.56 178 VAL A C 1
ATOM 1443 O O . VAL A 1 178 ? 10.341 1.583 -2.290 1.00 94.56 178 VAL A O 1
ATOM 1446 N N . LEU A 1 179 ? 9.441 1.405 -0.243 1.00 91.56 179 LEU A N 1
ATOM 1447 C CA . LEU A 1 179 ? 9.448 -0.065 -0.214 1.00 91.56 179 LEU A CA 1
ATOM 1448 C C . LEU A 1 179 ? 8.740 -0.709 -1.416 1.00 91.56 179 LEU A C 1
ATOM 1450 O O . LEU A 1 179 ? 9.171 -1.740 -1.918 1.00 91.56 179 LEU A O 1
ATOM 1454 N N . ALA A 1 180 ? 7.620 -0.139 -1.862 1.00 91.44 180 ALA A N 1
ATOM 1455 C CA . ALA A 1 180 ? 6.875 -0.691 -2.992 1.00 91.44 180 ALA A CA 1
ATOM 1456 C C . ALA A 1 180 ? 7.438 -0.231 -4.340 1.00 91.44 180 ALA A C 1
ATOM 1458 O O . ALA A 1 180 ? 7.459 -0.999 -5.301 1.00 91.44 180 ALA A O 1
ATOM 1459 N N . TRP A 1 181 ? 7.863 1.028 -4.422 1.00 92.25 181 TRP A N 1
ATOM 1460 C CA . TRP A 1 181 ? 8.378 1.606 -5.653 1.00 92.25 181 TRP A CA 1
ATOM 1461 C C . TRP A 1 181 ? 9.772 1.100 -5.984 1.00 92.25 181 TRP A C 1
ATOM 1463 O O . TRP A 1 181 ? 10.090 1.034 -7.160 1.00 92.25 181 TRP A O 1
ATOM 1473 N N . GLU A 1 182 ? 10.569 0.687 -4.997 1.00 92.88 182 GLU A N 1
ATOM 1474 C CA . GLU A 1 182 ? 11.839 0.000 -5.235 1.00 92.88 182 GLU A CA 1
ATOM 1475 C C . GLU A 1 182 ? 11.608 -1.284 -6.041 1.00 92.88 182 GLU A C 1
ATOM 1477 O O . GLU A 1 182 ? 12.191 -1.455 -7.109 1.00 92.88 182 GLU A O 1
ATOM 1482 N N . THR A 1 183 ? 10.681 -2.140 -5.590 1.00 91.25 183 THR A N 1
ATOM 1483 C CA . THR A 1 183 ? 10.339 -3.377 -6.313 1.00 91.25 183 THR A CA 1
ATOM 1484 C C . THR A 1 183 ? 9.767 -3.093 -7.700 1.00 91.25 183 THR A C 1
ATOM 1486 O O . THR A 1 183 ? 10.189 -3.702 -8.673 1.00 91.25 183 THR A O 1
ATOM 1489 N N . LEU A 1 184 ? 8.883 -2.096 -7.810 1.00 92.56 184 LEU A N 1
ATOM 1490 C CA . LEU A 1 184 ? 8.291 -1.701 -9.086 1.00 92.56 184 LEU A CA 1
ATOM 1491 C C . LEU A 1 184 ? 9.344 -1.136 -10.048 1.00 92.56 184 LEU A C 1
ATOM 1493 O O . LEU A 1 184 ? 9.289 -1.398 -11.241 1.00 92.56 184 LEU A O 1
ATOM 1497 N N . ALA A 1 185 ? 10.309 -0.365 -9.545 1.00 93.12 185 ALA A N 1
ATOM 1498 C CA . ALA A 1 185 ? 11.355 0.215 -10.373 1.00 93.12 185 ALA A CA 1
ATOM 1499 C C . ALA A 1 185 ? 12.318 -0.841 -10.918 1.00 93.12 185 ALA A C 1
ATOM 1501 O O . ALA A 1 185 ? 12.781 -0.705 -12.051 1.00 93.12 185 ALA A O 1
ATOM 1502 N N . LEU A 1 186 ? 12.586 -1.885 -10.129 1.00 93.81 186 LEU A N 1
ATOM 1503 C CA . LEU A 1 186 ? 13.353 -3.039 -10.575 1.00 93.81 186 LEU A CA 1
ATOM 1504 C C . LEU A 1 186 ? 12.595 -3.829 -11.649 1.00 93.81 186 LEU A C 1
ATOM 1506 O O . LEU A 1 186 ? 13.177 -4.128 -12.689 1.00 93.81 186 LEU A O 1
ATOM 1510 N N . ASP A 1 187 ? 11.306 -4.104 -11.427 1.00 94.56 187 ASP A N 1
ATOM 1511 C CA . ASP A 1 187 ? 10.443 -4.790 -12.399 1.00 94.56 187 ASP A CA 1
ATOM 1512 C C . ASP A 1 187 ? 10.385 -4.014 -13.727 1.00 94.56 187 ASP A C 1
ATOM 1514 O O . ASP A 1 187 ? 10.645 -4.577 -14.787 1.00 94.56 187 ASP A O 1
ATOM 1518 N N . ASP A 1 188 ? 10.171 -2.695 -13.673 1.00 93.31 188 ASP A N 1
ATOM 1519 C CA . ASP A 1 188 ? 10.179 -1.832 -14.859 1.00 93.31 188 ASP A CA 1
ATOM 1520 C C . ASP A 1 188 ? 11.523 -1.895 -15.617 1.00 93.31 188 ASP A C 1
ATOM 1522 O O . ASP A 1 188 ? 11.557 -1.847 -16.848 1.00 93.31 188 ASP A O 1
ATOM 1526 N N . ALA A 1 189 ? 12.654 -1.963 -14.903 1.00 94.44 189 ALA A N 1
ATOM 1527 C CA . ALA A 1 189 ? 13.971 -2.068 -15.531 1.00 94.44 189 ALA A CA 1
ATOM 1528 C C . ALA A 1 189 ? 14.147 -3.419 -16.244 1.00 94.44 189 ALA A C 1
ATOM 1530 O O . ALA A 1 189 ? 14.681 -3.459 -17.356 1.00 94.44 189 ALA A O 1
ATOM 1531 N N . LEU A 1 190 ? 13.669 -4.509 -15.633 1.00 96.12 190 LEU A N 1
ATOM 1532 C CA . LEU A 1 190 ? 13.651 -5.838 -16.246 1.00 96.12 190 LEU A CA 1
ATOM 1533 C C . LEU A 1 190 ? 12.757 -5.863 -17.491 1.00 96.12 190 LEU A C 1
ATOM 1535 O O . LEU A 1 190 ? 13.194 -6.347 -18.533 1.00 96.12 190 LEU A O 1
ATOM 1539 N N . ASP A 1 191 ? 11.576 -5.246 -17.435 1.00 95.12 191 ASP A N 1
ATOM 1540 C CA . ASP A 1 191 ? 10.662 -5.146 -18.578 1.00 95.12 191 ASP A CA 1
ATOM 1541 C C . ASP A 1 191 ? 11.304 -4.407 -19.767 1.00 95.12 191 ASP A C 1
ATOM 1543 O O . ASP A 1 191 ? 11.197 -4.840 -20.922 1.00 95.12 191 ASP A O 1
ATOM 1547 N N . VAL A 1 192 ? 12.017 -3.301 -19.511 1.00 94.25 192 VAL A N 1
ATOM 1548 C CA . VAL A 1 192 ? 12.747 -2.569 -20.563 1.00 94.25 192 VAL A CA 1
ATOM 1549 C C . VAL A 1 192 ? 13.869 -3.429 -21.151 1.00 94.25 192 VAL A C 1
ATOM 1551 O O . VAL A 1 192 ? 14.030 -3.460 -22.376 1.00 94.25 192 VAL A O 1
ATOM 1554 N N . LEU A 1 193 ? 14.627 -4.140 -20.310 1.00 94.69 193 LEU A N 1
ATOM 1555 C CA . LEU A 1 193 ? 15.703 -5.031 -20.750 1.00 94.69 193 LEU A CA 1
ATOM 1556 C C . LEU A 1 193 ? 15.171 -6.163 -21.636 1.00 94.69 193 LEU A C 1
ATOM 1558 O O . LEU A 1 193 ? 15.699 -6.389 -22.729 1.00 94.69 193 LEU A O 1
ATOM 1562 N N . ASP A 1 194 ? 14.104 -6.832 -21.206 1.00 95.94 194 ASP A N 1
ATOM 1563 C CA . ASP A 1 194 ? 13.470 -7.924 -21.945 1.00 95.94 194 ASP A CA 1
ATOM 1564 C C . ASP A 1 194 ? 12.964 -7.448 -23.309 1.00 95.94 194 ASP A C 1
ATOM 1566 O O . ASP A 1 194 ? 13.208 -8.082 -24.346 1.00 95.94 194 ASP A O 1
ATOM 1570 N N . ALA A 1 195 ? 12.330 -6.276 -23.343 1.00 94.94 195 ALA A N 1
ATOM 1571 C CA . ALA A 1 195 ? 11.873 -5.671 -24.583 1.00 94.94 195 ALA A CA 1
ATOM 1572 C C . ALA A 1 195 ? 13.041 -5.310 -25.524 1.00 94.94 195 ALA A C 1
ATOM 1574 O O . ALA A 1 195 ? 12.954 -5.537 -26.737 1.00 94.94 195 ALA A O 1
ATOM 1575 N N . MET A 1 196 ? 14.159 -4.802 -24.993 1.00 95.38 196 MET A N 1
ATOM 1576 C CA . MET A 1 196 ? 15.367 -4.523 -25.780 1.00 95.38 196 MET A CA 1
ATOM 1577 C C . MET A 1 196 ? 15.985 -5.799 -26.358 1.00 95.38 196 MET A C 1
ATOM 1579 O O . MET A 1 196 ? 16.304 -5.846 -27.551 1.00 95.38 196 MET A O 1
ATOM 1583 N N . LEU A 1 197 ? 16.122 -6.852 -25.549 1.00 94.69 197 LEU A N 1
ATOM 1584 C CA . LEU A 1 197 ? 16.645 -8.145 -25.992 1.00 94.69 197 LEU A CA 1
ATOM 1585 C C . LEU A 1 197 ? 15.780 -8.738 -27.108 1.00 94.69 197 LEU A C 1
ATOM 1587 O O . LEU A 1 197 ? 16.311 -9.203 -28.122 1.00 94.69 197 LEU A O 1
ATOM 1591 N N . ALA A 1 198 ? 14.454 -8.649 -26.985 1.00 95.12 198 ALA A N 1
ATOM 1592 C CA . ALA A 1 198 ? 13.532 -9.094 -28.024 1.00 95.12 198 ALA A CA 1
ATOM 1593 C C . ALA A 1 198 ? 13.758 -8.362 -29.361 1.00 95.12 198 ALA A C 1
ATOM 1595 O O . ALA A 1 198 ? 13.752 -8.994 -30.426 1.00 95.12 198 ALA A O 1
ATOM 1596 N N . VAL A 1 199 ? 14.005 -7.046 -29.327 1.00 93.69 199 VAL A N 1
ATOM 1597 C CA . VAL A 1 199 ? 14.326 -6.248 -30.524 1.00 93.69 199 VAL A CA 1
ATOM 1598 C C . VAL A 1 199 ? 15.651 -6.691 -31.145 1.00 93.69 199 VAL A C 1
ATOM 1600 O O . VAL A 1 199 ? 15.687 -6.967 -32.346 1.00 93.69 199 VAL A O 1
ATOM 1603 N N . ILE A 1 200 ? 16.708 -6.838 -30.340 1.00 93.62 200 ILE A N 1
ATOM 1604 C CA . ILE A 1 200 ? 18.039 -7.255 -30.810 1.00 93.62 200 ILE A CA 1
ATOM 1605 C C . ILE A 1 200 ? 17.973 -8.637 -31.469 1.00 93.62 200 ILE A C 1
ATOM 1607 O O . ILE A 1 200 ? 18.469 -8.824 -32.583 1.00 93.62 200 ILE A O 1
ATOM 1611 N N . ILE A 1 201 ? 17.308 -9.603 -30.828 1.00 94.69 201 ILE A N 1
ATOM 1612 C CA . ILE A 1 201 ? 17.147 -10.964 -31.358 1.00 94.69 201 ILE A CA 1
ATOM 1613 C C . ILE A 1 201 ? 16.375 -10.939 -32.680 1.00 94.69 201 ILE A C 1
ATOM 1615 O O . ILE A 1 201 ? 16.753 -11.610 -33.648 1.00 94.69 201 ILE A O 1
ATOM 1619 N N . ARG A 1 202 ? 15.291 -10.160 -32.752 1.00 94.44 20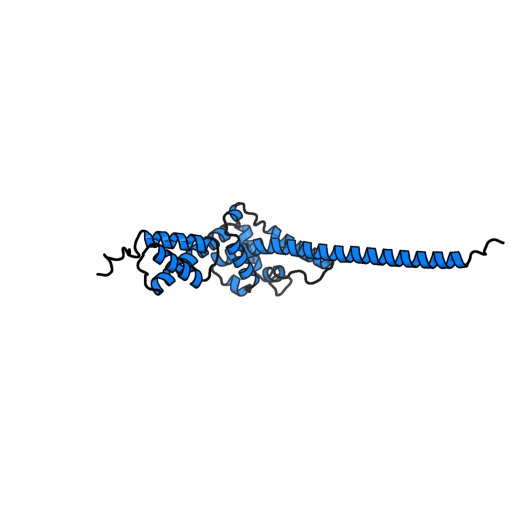2 ARG A N 1
ATOM 1620 C CA . ARG A 1 202 ? 14.495 -10.006 -33.975 1.00 94.44 202 ARG A CA 1
ATOM 1621 C C . ARG A 1 202 ? 15.329 -9.423 -35.113 1.00 94.44 202 ARG A C 1
ATOM 1623 O O . ARG A 1 202 ? 15.242 -9.912 -36.243 1.00 94.44 202 ARG A O 1
ATOM 1630 N N . ASP A 1 203 ? 16.130 -8.405 -34.837 1.00 93.00 203 ASP A N 1
ATOM 1631 C CA . ASP A 1 203 ? 16.929 -7.731 -35.855 1.00 93.00 203 ASP A CA 1
ATOM 1632 C C . ASP A 1 203 ? 18.099 -8.608 -36.318 1.00 93.00 203 AS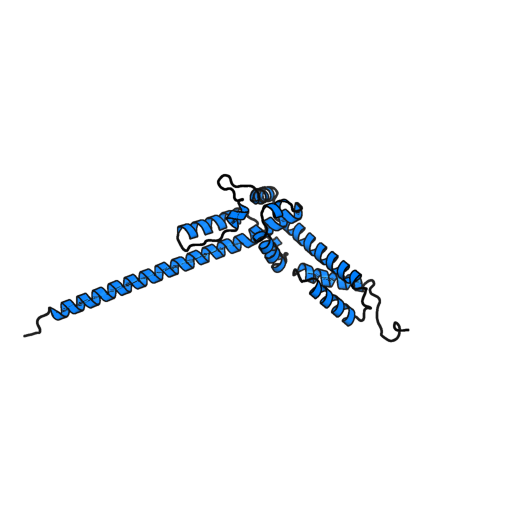P A C 1
ATOM 1634 O O . ASP A 1 203 ? 18.330 -8.728 -37.525 1.00 93.00 203 ASP A O 1
ATOM 1638 N N . ALA A 1 204 ? 18.735 -9.350 -35.408 1.00 92.50 204 ALA A N 1
ATOM 1639 C CA . ALA A 1 204 ? 19.721 -10.373 -35.750 1.00 92.50 204 ALA A CA 1
ATOM 1640 C C . ALA A 1 204 ? 19.133 -11.453 -36.680 1.00 92.50 204 ALA A C 1
ATOM 1642 O O . ALA A 1 204 ? 19.732 -11.781 -37.710 1.00 92.50 204 ALA A O 1
ATOM 1643 N N . ARG A 1 205 ? 17.918 -11.953 -36.392 1.00 92.56 205 ARG A N 1
ATOM 1644 C CA . ARG A 1 205 ? 17.208 -12.910 -37.266 1.00 92.56 205 ARG A CA 1
ATOM 1645 C C . ARG A 1 205 ? 16.919 -12.321 -38.646 1.00 92.56 205 ARG A C 1
ATOM 1647 O O . ARG A 1 205 ? 17.171 -12.987 -39.651 1.00 92.56 205 ARG A O 1
ATOM 1654 N N . LYS A 1 206 ? 16.447 -11.071 -38.721 1.00 91.69 206 LYS A N 1
ATOM 1655 C CA . LYS A 1 206 ? 16.206 -10.371 -39.998 1.00 91.69 206 LYS A CA 1
ATOM 1656 C C . LYS A 1 206 ? 17.490 -10.215 -40.814 1.00 91.69 206 LYS A C 1
ATOM 1658 O O . LYS A 1 206 ? 17.471 -10.424 -42.026 1.00 91.69 206 LYS A O 1
ATOM 1663 N N . ILE A 1 207 ? 18.605 -9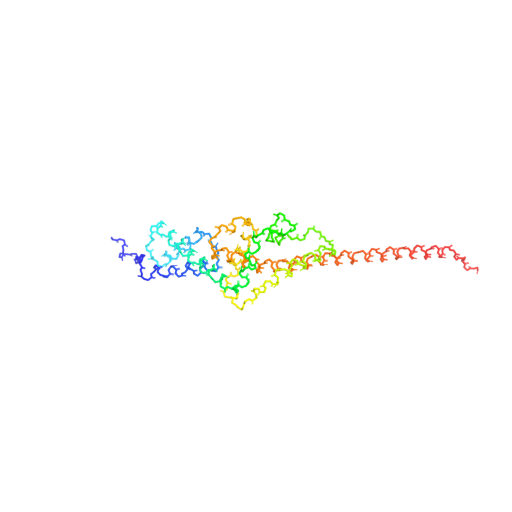.862 -40.173 1.00 91.00 207 ILE A N 1
ATOM 1664 C CA . ILE A 1 207 ? 19.913 -9.749 -40.833 1.00 91.00 207 ILE A CA 1
ATOM 1665 C C . ILE A 1 207 ? 20.358 -11.117 -41.364 1.00 91.00 207 ILE A C 1
ATOM 1667 O O . ILE A 1 207 ? 20.772 -11.211 -42.521 1.00 91.00 207 ILE A O 1
ATOM 1671 N N . GLY A 1 208 ? 20.215 -12.181 -40.567 1.00 86.88 208 GLY A N 1
ATOM 1672 C CA . GLY A 1 208 ? 20.516 -13.553 -40.982 1.00 86.88 208 GLY A CA 1
ATOM 1673 C C . GLY A 1 208 ? 19.684 -14.009 -42.186 1.00 86.88 208 GLY A C 1
ATOM 1674 O O . GLY A 1 208 ? 20.238 -14.492 -43.173 1.00 86.88 208 GLY A O 1
ATOM 1675 N N . GLN A 1 209 ? 18.369 -13.775 -42.162 1.00 87.00 209 GLN A N 1
ATOM 1676 C CA . GLN A 1 209 ? 17.470 -14.073 -43.285 1.00 87.00 209 GLN A CA 1
ATOM 1677 C C . GLN A 1 209 ? 17.852 -13.296 -44.552 1.00 87.00 209 GLN A C 1
ATOM 1679 O O . GLN A 1 209 ? 17.931 -13.883 -45.632 1.00 87.00 209 GLN A O 1
ATOM 1684 N N . LYS A 1 210 ? 18.157 -11.994 -44.434 1.00 85.19 210 LYS A N 1
ATOM 1685 C CA . LYS A 1 210 ? 18.615 -11.173 -45.568 1.00 85.19 210 LYS A CA 1
ATOM 1686 C C . LYS A 1 210 ? 19.930 -11.687 -46.156 1.00 85.19 210 LYS A C 1
ATOM 1688 O O . LYS A 1 210 ? 20.050 -11.747 -47.378 1.00 85.19 210 LYS A O 1
ATOM 1693 N N . LYS A 1 211 ? 20.905 -12.064 -45.318 1.00 84.94 211 LYS A N 1
ATOM 1694 C CA . LYS A 1 211 ? 22.180 -12.644 -45.775 1.00 84.94 211 LYS A CA 1
ATOM 1695 C C . LYS A 1 211 ? 21.959 -13.974 -46.503 1.00 84.94 211 LYS A C 1
ATOM 1697 O O . LYS A 1 211 ? 22.486 -14.141 -47.596 1.00 84.94 211 LYS A O 1
ATOM 1702 N N . ARG A 1 212 ? 21.116 -14.860 -45.959 1.00 76.31 212 ARG A N 1
ATOM 1703 C CA . ARG A 1 212 ? 20.778 -16.153 -46.579 1.00 76.31 212 ARG A CA 1
ATOM 1704 C C . ARG A 1 212 ? 20.069 -15.996 -47.928 1.00 76.31 212 ARG A C 1
ATOM 1706 O O . ARG A 1 212 ? 20.380 -16.711 -48.872 1.00 76.31 212 ARG A O 1
ATOM 1713 N N . LEU A 1 213 ? 19.144 -15.042 -48.045 1.00 78.75 213 LEU A N 1
ATOM 1714 C CA . LEU A 1 213 ? 18.462 -14.766 -49.314 1.00 78.75 213 LEU A CA 1
ATOM 1715 C C . LEU A 1 213 ? 19.427 -14.223 -50.379 1.00 78.75 213 LEU A C 1
ATOM 1717 O O . LEU A 1 213 ? 19.286 -14.550 -51.554 1.00 78.75 213 LEU A O 1
ATOM 1721 N N . ARG A 1 214 ? 20.411 -13.403 -49.983 1.00 76.56 214 ARG A N 1
ATOM 1722 C CA . ARG A 1 214 ? 21.466 -12.928 -50.893 1.00 76.56 214 ARG A CA 1
ATOM 1723 C C . ARG A 1 214 ? 22.353 -14.078 -51.365 1.00 76.56 214 ARG A C 1
ATOM 1725 O O . ARG A 1 214 ? 22.509 -14.231 -52.567 1.00 76.56 214 ARG A O 1
ATOM 1732 N N . SER A 1 215 ? 22.826 -14.933 -50.455 1.00 76.62 215 SER A N 1
ATOM 1733 C CA . SER A 1 215 ? 23.663 -16.078 -50.833 1.00 76.62 215 SER A CA 1
ATOM 1734 C C . SER A 1 215 ? 22.937 -17.062 -51.754 1.00 76.62 215 SER A C 1
ATOM 1736 O O . SER A 1 215 ? 23.545 -17.554 -52.692 1.00 76.62 215 SER A O 1
ATOM 1738 N N . LEU A 1 216 ? 21.639 -17.315 -51.539 1.00 74.19 216 LEU A N 1
ATOM 1739 C CA . LEU A 1 216 ? 20.817 -18.119 -52.457 1.00 74.19 216 LEU A CA 1
ATOM 1740 C C . LEU A 1 216 ? 20.768 -17.503 -53.863 1.00 74.19 216 LEU A C 1
ATOM 1742 O O . LEU A 1 216 ? 21.041 -18.189 -54.839 1.00 74.19 216 LEU A O 1
ATOM 1746 N N . LYS A 1 217 ? 20.512 -16.192 -53.967 1.00 73.44 217 LYS A N 1
ATOM 1747 C CA . LYS A 1 217 ? 20.507 -15.486 -55.261 1.00 73.44 217 LYS A CA 1
ATOM 1748 C C . LYS A 1 217 ? 21.867 -15.508 -55.964 1.00 73.44 217 LYS A C 1
ATOM 1750 O O . LYS A 1 217 ? 21.915 -15.568 -57.191 1.00 73.44 217 LYS A O 1
ATOM 1755 N N . ASP A 1 218 ? 22.958 -15.415 -55.212 1.00 76.31 218 ASP A N 1
ATOM 1756 C CA . ASP A 1 218 ? 24.312 -15.440 -55.770 1.00 76.31 218 ASP A CA 1
ATOM 1757 C C . ASP A 1 218 ? 24.715 -16.856 -56.223 1.00 76.31 218 ASP A C 1
ATOM 1759 O O . ASP A 1 218 ? 25.351 -17.010 -57.270 1.00 76.31 218 ASP A O 1
ATOM 1763 N N . LEU A 1 219 ? 24.282 -17.895 -55.498 1.00 73.69 219 LEU A N 1
ATOM 1764 C CA . LEU A 1 219 ? 24.423 -19.297 -55.908 1.00 73.69 219 LEU A CA 1
ATOM 1765 C C . LEU A 1 219 ? 23.632 -19.592 -57.187 1.00 73.69 219 LEU A C 1
ATOM 1767 O O . LEU A 1 219 ? 24.202 -20.156 -58.120 1.00 73.69 219 LEU A O 1
ATOM 1771 N N . ASP A 1 220 ? 22.380 -19.133 -57.279 1.00 69.50 220 ASP A N 1
ATOM 1772 C CA . ASP A 1 220 ? 21.574 -19.265 -58.497 1.00 69.50 220 ASP A CA 1
ATOM 1773 C C . ASP A 1 220 ? 22.284 -18.605 -59.687 1.00 69.50 220 ASP A C 1
ATOM 1775 O O . ASP A 1 220 ? 22.524 -19.245 -60.704 1.00 69.50 220 ASP A O 1
ATOM 1779 N N . LYS A 1 221 ? 22.746 -17.356 -59.562 1.00 71.88 221 LYS A N 1
ATOM 1780 C CA . LYS A 1 221 ? 23.497 -16.689 -60.646 1.00 71.88 221 LYS A CA 1
ATOM 1781 C C . LYS A 1 221 ? 24.758 -17.441 -61.080 1.00 71.88 221 LYS A C 1
ATOM 1783 O O . LYS A 1 221 ? 25.143 -17.354 -62.245 1.00 71.88 221 LYS A O 1
ATOM 1788 N N . SER A 1 222 ? 25.414 -18.135 -60.155 1.00 73.62 222 SER A N 1
ATOM 1789 C CA . SER A 1 222 ? 26.636 -18.897 -60.430 1.00 73.62 222 SER A CA 1
ATOM 1790 C C . SER A 1 222 ? 26.331 -20.210 -61.156 1.00 73.62 222 SER A C 1
ATOM 1792 O O . SER A 1 222 ? 27.055 -20.576 -62.081 1.00 73.62 222 SER A O 1
ATOM 1794 N N . ALA A 1 223 ? 25.220 -20.869 -60.814 1.00 68.31 223 ALA A N 1
ATOM 1795 C CA . ALA A 1 223 ? 24.748 -22.070 -61.502 1.00 68.31 223 ALA A CA 1
ATOM 1796 C C . ALA A 1 223 ? 24.383 -21.789 -62.972 1.00 68.31 223 ALA A C 1
ATOM 1798 O O . ALA A 1 223 ? 24.719 -22.575 -63.850 1.00 68.31 223 ALA A O 1
ATOM 1799 N N . TRP A 1 224 ? 23.791 -20.625 -63.261 1.00 59.62 224 TRP A N 1
ATOM 1800 C CA . TRP A 1 224 ? 23.457 -20.205 -64.630 1.00 59.62 224 TRP A CA 1
ATOM 1801 C C . TRP A 1 224 ? 24.679 -19.818 -65.482 1.00 59.62 224 TRP A C 1
ATOM 1803 O O . TRP A 1 224 ? 24.571 -19.723 -66.702 1.00 59.62 224 TRP A O 1
ATOM 1813 N N . ARG A 1 225 ? 25.839 -19.566 -64.859 1.00 57.06 225 ARG A N 1
ATOM 1814 C CA . ARG A 1 225 ? 27.088 -19.186 -65.545 1.00 57.06 225 ARG A CA 1
ATOM 1815 C C . ARG A 1 225 ? 28.052 -20.352 -65.775 1.00 57.06 225 ARG A C 1
ATOM 1817 O O . ARG A 1 225 ? 29.062 -20.143 -66.441 1.00 57.06 225 ARG A O 1
ATOM 1824 N N . SER A 1 226 ? 27.768 -21.552 -65.264 1.00 50.28 226 SER A N 1
ATOM 1825 C CA . SER A 1 226 ? 28.534 -22.749 -65.638 1.00 50.28 226 SER A CA 1
ATOM 1826 C C . SER A 1 226 ? 28.068 -23.261 -67.005 1.00 50.28 226 SER A C 1
ATOM 182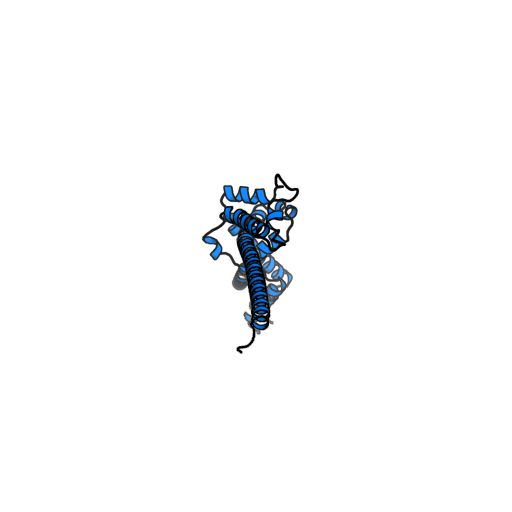8 O O . SER A 1 226 ? 26.891 -23.595 -67.143 1.00 50.28 226 SER A O 1
ATOM 1830 N N . PRO A 1 227 ? 28.948 -23.356 -68.021 1.00 54.00 227 PRO A N 1
ATOM 1831 C CA . PRO A 1 227 ? 28.628 -24.066 -69.252 1.00 54.00 227 PRO A CA 1
ATOM 1832 C C . PRO A 1 227 ? 28.393 -25.540 -68.912 1.00 54.00 227 PRO A C 1
ATOM 1834 O O . PRO A 1 227 ? 29.219 -26.149 -68.229 1.00 54.00 227 PRO A O 1
ATOM 1837 N N . GLY A 1 228 ? 27.270 -26.104 -69.361 1.00 58.31 228 GLY A N 1
ATOM 1838 C CA . GLY A 1 228 ? 26.991 -27.533 -69.208 1.00 58.31 228 GLY A CA 1
ATOM 1839 C C . GLY A 1 228 ? 28.131 -28.388 -69.782 1.00 58.31 228 GLY A C 1
ATOM 1840 O O . GLY A 1 228 ? 28.800 -27.943 -70.722 1.00 58.31 228 GLY A O 1
ATOM 1841 N N . PRO A 1 229 ? 28.390 -29.581 -69.213 1.00 52.59 229 PRO A N 1
ATOM 1842 C CA . PRO A 1 229 ? 29.467 -30.444 -69.683 1.00 52.59 229 PRO A CA 1
ATOM 1843 C C . PRO A 1 229 ? 29.239 -30.775 -71.164 1.00 52.59 229 PRO A C 1
ATOM 1845 O O . PRO A 1 229 ? 28.134 -31.162 -71.546 1.00 52.59 229 PRO A O 1
ATOM 1848 N N . ARG A 1 230 ? 30.271 -30.533 -71.981 1.00 45.53 230 ARG A N 1
ATOM 1849 C CA . ARG A 1 230 ? 30.321 -30.932 -73.394 1.00 45.53 230 ARG A CA 1
ATOM 1850 C C . ARG A 1 230 ? 30.430 -32.443 -73.523 1.00 45.53 230 ARG A C 1
ATOM 1852 O O . ARG A 1 230 ? 31.125 -33.037 -72.670 1.00 45.53 230 ARG A O 1
#

Foldseek 3Di:
DVCPPQVADEPDPPNVVVLLVVLLVVLQQAPDDLVVNLVVSVVVNVVVRYDDDPPVVSSVSSVVSNVVSVLVLLQVQLVLADPVLLVVLLQQLPCDPPDPHGVLVVLLDFQPDQDPVSLVVLVVSLVSLCVSVSPDPCVVVGNPNVLVVLLVVLSPDDSVVLVPDDSSSSSSSSSSVSVVSSVVSVVSSVVSVVVNVVVVVVVVVVVVVVVVVVVVVVVVVVVVPDDDDD

Radius of gyration: 30.3 Å; chains: 1; bounding box: 71×53×102 Å

Sequence (230 aa):
MIRQHYQYREFAWPWTFRLTRLLYTRSWISNERPGLLFDLATGWLMQHRIILPGATTLTRLISEVREKATLRLWNKLALIPSAEQRSQLEMLLGPTDCSRLSLLESLKKGPVTISGPAFNEAIERWKTLNDFGLHAENLSTLPAVRLKNLARYAGMTSVFNIARMSPQKRMAVLVAFVLAWETLALDDALDVLDAMLAVIIRDARKIGQKKRLRSLKDLDKSAWRSPGPR

InterPro domains:
  IPR025296 Domain of unknown function DUF4158 [PF13700] (2-65)